Protein AF-A0A7S2U126-F1 (afdb_monomer)

Nearest PDB structures (foldseek):
  7dvq-assembly1_9  TM=8.140E-01  e=1.340E-10  Homo sapiens
  8i0r-assembly1_9  TM=8.523E-01  e=3.083E-07  Homo sapiens
  5h7r-assembly1_D  TM=6.999E-01  e=1.866E-03  Homo sapiens
  2kr4-assembly1_A  TM=7.194E-01  e=5.239E-03  Mus musculus
  2kre-assembly1_A  TM=6.922E-01  e=1.293E-02  Homo sapiens

Secondary structure (DSSP, 8-state):
----------------TTB-TTT-SBPSSEEE-TTS-EEEHHHHHHHHHHHSB-TTT--B--GGG-EE-B--B-TTS-BB-GGGGSTTS---S-----------------------SSHHHHHHHHHHHHHHHHHHHHHHHHHHHHHHHHHHSS--B--TTS-EEEETTT-BEEEGGGGGG----SS-GGG-B-TTT--B--GGGEEEE-

Foldseek 3Di:
DDDDDDDDPDPDDQQQLQAAPVVSHREPFWKAALQQHIHHPVVVVVVCVPQCADPPPRHRDDPVRIFTADFDADPVRFGFAPCLQPPPDDDDPPPPDDDDDDDDDDDDDDDDDDDDDPVVVVVVVVVVVVVVVVVVVVVVVVVVVVVVCVVSNPRPGQPSRAKWKAFRVVNYIHHPVVVVVQDQDPPDQQPDADPPVRHRGHPSRIGIHD

Sequence (210 aa):
DNQPGEQPKTKGELYPWHCCRLTKEPTEDPVVTPNGDVFDFETIAREIMKHGKCPITRDPLAFKDLTRIIIVKGKDGMPICPVLLSHHTNTRARPYMHTQTCNTRSTLTRAPCAQTKRKYIDFLLYIILMLLLNLSDSLKAFQNLTNLLTIKITRRTLDPNSNVICIRTSGRVYSTQMLENFDFGEEDDDDNRDPISNEPVHQADVITIQ

Radius of gyration: 29.45 Å; Cα contacts (8 Å, |Δi|>4): 237; chains: 1; bounding box: 85×30×79 Å

InterPro domains:
  IPR003613 U-box domain [PF04564] (18-68)
  IPR003613 U-box domain [PS51698] (13-86)
  IPR003613 U-box domain [SM00504] (19-79)
  IPR013083 Zinc finger, RING/FYVE/PHD-type [G3DSA:3.30.40.10] (19-72)

Structure (mmCIF, N/CA/C/O backbone):
data_AF-A0A7S2U126-F1
#
_entry.id   AF-A0A7S2U126-F1
#
loop_
_atom_site.group_PDB
_atom_site.id
_atom_site.type_symbol
_atom_site.label_atom_id
_atom_site.label_alt_id
_atom_site.label_comp_id
_atom_site.label_asym_id
_atom_site.label_entity_id
_atom_site.label_seq_id
_atom_site.pdbx_PDB_ins_code
_atom_site.Cartn_x
_atom_site.Cartn_y
_atom_site.Cartn_z
_atom_site.occupancy
_atom_site.B_iso_or_equiv
_atom_site.auth_seq_id
_atom_site.auth_comp_id
_atom_site.auth_asym_id
_atom_site.auth_atom_id
_atom_site.pdbx_PDB_model_num
ATOM 1 N N . ASP A 1 1 ? -25.604 21.845 -5.267 1.00 33.88 1 ASP A N 1
ATOM 2 C CA . ASP A 1 1 ? -24.888 20.588 -5.546 1.00 33.88 1 ASP A CA 1
ATOM 3 C C . ASP A 1 1 ? -23.781 20.384 -4.535 1.00 33.88 1 ASP A C 1
ATOM 5 O O . ASP A 1 1 ? -22.893 21.217 -4.406 1.00 33.88 1 ASP A O 1
ATOM 9 N N . ASN A 1 2 ? -23.946 19.350 -3.712 1.00 34.91 2 ASN A N 1
ATOM 10 C CA . ASN A 1 2 ? -23.094 19.040 -2.569 1.00 34.91 2 ASN A CA 1
ATOM 11 C C . ASN A 1 2 ? -21.756 18.465 -3.049 1.00 34.91 2 ASN A C 1
ATOM 13 O O . ASN A 1 2 ? -21.708 17.324 -3.500 1.00 34.91 2 ASN A O 1
ATOM 17 N N . GLN A 1 3 ? -20.673 19.227 -2.910 1.00 38.62 3 GLN A N 1
ATOM 18 C CA . GLN A 1 3 ? -19.324 18.662 -2.884 1.00 38.62 3 GLN A CA 1
ATOM 19 C C . GLN A 1 3 ? -19.108 18.011 -1.505 1.00 38.62 3 GLN A C 1
ATOM 21 O O . GLN A 1 3 ? -19.351 18.679 -0.493 1.00 38.62 3 GLN A O 1
ATOM 26 N N . PRO A 1 4 ? -18.697 16.733 -1.406 1.00 42.47 4 PRO A N 1
ATOM 27 C CA . PRO A 1 4 ? -18.317 16.160 -0.123 1.00 42.47 4 PRO A CA 1
ATOM 28 C C . PRO A 1 4 ? -17.044 16.860 0.365 1.00 42.47 4 PRO A C 1
ATOM 30 O O . PRO A 1 4 ? -16.047 16.931 -0.348 1.00 42.47 4 PRO A O 1
ATOM 33 N N . GLY A 1 5 ? -17.125 17.436 1.565 1.00 32.91 5 GLY A N 1
ATOM 34 C CA . GLY A 1 5 ? -16.064 18.239 2.159 1.00 32.91 5 GLY A CA 1
ATOM 35 C C . GLY A 1 5 ? -14.776 17.442 2.338 1.00 32.91 5 GLY A C 1
ATOM 36 O O . GLY A 1 5 ? -14.699 16.548 3.178 1.00 32.91 5 GLY A O 1
ATOM 37 N N . GLU A 1 6 ? -13.760 17.814 1.571 1.00 37.94 6 GLU A N 1
ATOM 38 C CA . GLU A 1 6 ? -12.379 17.405 1.778 1.00 37.94 6 GLU A CA 1
ATOM 39 C C . GLU A 1 6 ? -11.903 18.006 3.110 1.00 37.94 6 GLU A C 1
ATOM 41 O O . GLU A 1 6 ? -11.691 19.214 3.241 1.00 37.94 6 GLU A O 1
ATOM 46 N N . GLN A 1 7 ? -11.838 17.177 4.155 1.00 46.31 7 GLN A N 1
ATOM 47 C CA . GLN A 1 7 ? -11.344 17.624 5.453 1.00 46.31 7 GLN A CA 1
ATOM 48 C C . GLN A 1 7 ? -9.832 17.890 5.380 1.00 46.31 7 GLN A C 1
ATOM 50 O O . GLN A 1 7 ? -9.098 17.125 4.749 1.00 46.31 7 GLN A O 1
ATOM 55 N N . PRO A 1 8 ? -9.330 18.949 6.042 1.00 35.59 8 PRO A N 1
ATOM 56 C CA . PRO A 1 8 ? -7.922 19.308 5.984 1.00 35.59 8 PRO A CA 1
ATOM 57 C C . PRO A 1 8 ? -7.082 18.218 6.659 1.00 35.59 8 PRO A C 1
ATOM 59 O O . PRO A 1 8 ? -7.155 18.046 7.878 1.00 35.59 8 PRO A O 1
ATOM 62 N N . LYS A 1 9 ? -6.263 17.498 5.874 1.00 46.38 9 LYS A N 1
ATOM 63 C CA . LYS A 1 9 ? -5.231 16.580 6.383 1.00 46.38 9 LYS A CA 1
ATOM 64 C C . LYS A 1 9 ? -4.322 17.378 7.330 1.00 46.38 9 LYS A C 1
ATOM 66 O O . LYS A 1 9 ? -3.462 18.143 6.889 1.00 46.38 9 LYS A O 1
ATOM 71 N N . THR A 1 10 ? -4.528 17.250 8.642 1.00 43.12 10 THR A N 1
ATOM 72 C CA . THR A 1 10 ? -3.582 17.755 9.641 1.00 43.12 10 THR A CA 1
ATOM 73 C C . THR A 1 10 ? -2.221 17.153 9.305 1.00 43.12 10 THR A C 1
ATOM 75 O O . THR A 1 10 ? -2.140 15.967 8.987 1.00 43.12 10 THR A O 1
ATOM 78 N N . LYS A 1 11 ? -1.159 17.973 9.280 1.00 43.97 11 LYS A N 1
ATOM 79 C CA . LYS A 1 11 ? 0.218 17.535 8.986 1.00 43.97 11 LYS A CA 1
ATOM 80 C C . LYS A 1 11 ? 0.686 16.552 10.067 1.00 43.97 11 LYS A C 1
ATOM 82 O O . LYS A 1 11 ? 1.395 16.926 10.995 1.00 43.97 11 LYS A O 1
ATOM 87 N N . GLY A 1 12 ? 0.223 15.311 9.978 1.00 53.94 12 GLY A N 1
ATOM 88 C CA . GLY A 1 12 ? 0.695 14.196 10.772 1.00 53.94 12 GLY A CA 1
ATOM 89 C C . GLY A 1 12 ? 2.095 13.828 10.313 1.00 53.94 12 GLY A C 1
ATOM 90 O O . GLY A 1 12 ? 2.419 13.967 9.133 1.00 53.94 12 GLY A O 1
ATOM 91 N N . GLU A 1 13 ? 2.919 13.368 11.249 1.00 57.09 13 GLU A N 1
ATOM 92 C CA . GLU A 1 13 ? 4.209 12.755 10.942 1.00 57.09 13 GLU A CA 1
ATOM 93 C C . GLU A 1 13 ? 4.041 11.776 9.770 1.00 57.09 13 GLU A C 1
ATOM 95 O O . GLU A 1 13 ? 3.195 10.867 9.798 1.00 57.09 13 GLU A O 1
ATOM 100 N N . LEU A 1 14 ? 4.798 12.033 8.700 1.00 68.81 14 LEU A N 1
ATOM 101 C CA . LEU A 1 14 ? 4.769 11.208 7.505 1.00 68.81 14 LEU A CA 1
ATOM 102 C C . LEU A 1 14 ? 5.401 9.870 7.884 1.00 68.81 14 LEU A C 1
ATOM 104 O O . LEU A 1 14 ? 6.588 9.807 8.204 1.00 68.81 14 LEU A O 1
ATOM 108 N N . TYR A 1 15 ? 4.578 8.826 7.928 1.00 82.00 15 TYR A N 1
ATOM 109 C CA . TYR A 1 15 ? 5.041 7.480 8.222 1.00 82.00 15 TYR A CA 1
ATOM 110 C C . TYR A 1 15 ? 5.222 6.715 6.913 1.00 82.00 15 TYR A C 1
ATOM 112 O O . TYR A 1 15 ? 4.452 6.964 5.975 1.00 82.00 15 TYR A O 1
ATOM 120 N N . PRO A 1 16 ? 6.186 5.779 6.854 1.00 90.25 16 PRO A N 1
ATOM 121 C CA . PRO A 1 16 ? 6.278 4.819 5.774 1.00 90.25 16 PRO A CA 1
ATOM 122 C C . PRO A 1 16 ? 4.915 4.238 5.380 1.00 90.25 16 PRO A C 1
ATOM 124 O O . PRO A 1 16 ? 4.199 3.718 6.236 1.00 90.25 16 PRO A O 1
ATOM 127 N N . TRP A 1 17 ? 4.566 4.292 4.093 1.00 91.06 17 TRP A N 1
ATOM 128 C CA . TRP A 1 17 ? 3.275 3.792 3.594 1.00 91.06 17 TRP A CA 1
ATOM 129 C C . TRP A 1 17 ? 3.096 2.276 3.794 1.00 91.06 17 TRP A C 1
ATOM 131 O O . TRP A 1 17 ? 1.978 1.780 3.805 1.00 91.06 17 TRP A O 1
ATOM 141 N N . HIS A 1 18 ? 4.192 1.532 3.972 1.00 91.31 18 HIS A N 1
ATOM 142 C CA . HIS A 1 18 ? 4.212 0.077 4.173 1.00 91.31 18 HIS A CA 1
ATOM 143 C C . HIS A 1 18 ? 4.158 -0.343 5.652 1.00 91.31 18 HIS A C 1
ATOM 145 O O . HIS A 1 18 ? 4.507 -1.474 5.998 1.00 91.31 18 HIS A O 1
ATOM 151 N N . CYS A 1 19 ? 3.774 0.571 6.536 1.00 91.44 19 CYS A N 1
ATOM 152 C CA . CYS A 1 19 ? 3.673 0.312 7.960 1.00 91.44 19 CYS A CA 1
ATOM 153 C C . CYS A 1 19 ? 2.277 0.647 8.485 1.00 91.44 19 CYS A C 1
ATOM 155 O O . CYS A 1 19 ? 1.582 1.520 7.968 1.00 91.44 19 CYS A O 1
ATOM 157 N N . CYS A 1 20 ? 1.884 -0.030 9.560 1.00 91.88 20 CYS A N 1
ATOM 158 C CA . CYS A 1 20 ? 0.573 0.138 10.165 1.00 91.88 20 CYS A CA 1
ATOM 159 C C . CYS A 1 20 ? 0.472 1.506 10.842 1.00 91.88 20 CYS A C 1
ATOM 161 O O . CYS A 1 20 ? 1.310 1.861 11.673 1.00 91.88 20 CYS A O 1
ATOM 163 N N . ARG A 1 21 ? -0.592 2.267 10.566 1.00 91.00 21 ARG A N 1
ATOM 164 C CA . ARG A 1 21 ? -0.753 3.599 11.167 1.00 91.00 21 ARG A CA 1
ATOM 165 C C . ARG A 1 21 ? -1.022 3.585 12.677 1.00 91.00 21 ARG A C 1
ATOM 167 O O . ARG A 1 21 ? -0.829 4.603 13.337 1.00 91.00 21 ARG A O 1
ATOM 174 N N . LEU A 1 22 ? -1.470 2.453 13.221 1.00 90.25 22 LEU A N 1
ATOM 175 C CA . LEU A 1 22 ? -1.708 2.289 14.656 1.00 90.25 22 LEU A CA 1
ATOM 176 C C . LEU A 1 22 ? -0.453 1.854 15.410 1.00 90.25 22 LEU A C 1
ATOM 178 O O . LEU A 1 22 ? -0.028 2.543 16.333 1.00 90.25 22 LEU A O 1
ATOM 182 N N . THR A 1 23 ? 0.131 0.717 15.027 1.00 90.44 23 THR A N 1
ATOM 183 C CA . THR A 1 23 ? 1.294 0.153 15.729 1.00 90.44 23 THR A CA 1
ATOM 184 C C . THR A 1 23 ? 2.590 0.857 15.353 1.00 90.44 23 THR A C 1
ATOM 186 O O . THR A 1 23 ? 3.543 0.820 16.123 1.00 90.44 23 THR A O 1
ATOM 189 N N . LYS A 1 24 ? 2.622 1.534 14.196 1.00 90.69 24 LYS A N 1
ATOM 190 C CA . LYS A 1 24 ? 3.828 2.099 13.573 1.00 90.69 24 LYS A CA 1
ATOM 191 C C . LYS A 1 24 ? 4.859 1.027 13.213 1.00 90.69 24 LYS A C 1
ATOM 193 O O . LYS A 1 24 ? 6.000 1.340 12.905 1.00 90.69 24 LYS A O 1
ATOM 198 N N . GLU A 1 25 ? 4.483 -0.240 13.195 1.00 90.50 25 GLU A N 1
ATOM 199 C CA . GLU A 1 25 ? 5.382 -1.323 12.811 1.00 90.50 25 GLU A CA 1
ATOM 200 C C . GLU A 1 25 ? 5.174 -1.698 11.336 1.00 90.50 25 GLU A C 1
ATOM 202 O O . GLU A 1 25 ? 4.095 -1.442 10.780 1.00 90.50 25 GLU A O 1
ATOM 207 N N . PRO A 1 26 ? 6.194 -2.273 10.673 1.00 91.25 26 PRO A N 1
ATOM 208 C CA . PRO A 1 26 ? 6.026 -2.873 9.356 1.00 91.25 26 PRO A CA 1
ATOM 209 C C . PRO A 1 26 ? 4.891 -3.896 9.383 1.00 91.25 26 PRO A C 1
ATOM 211 O O . PRO A 1 26 ? 4.840 -4.748 10.263 1.00 91.25 26 PRO A O 1
ATOM 214 N N . THR A 1 27 ? 3.977 -3.806 8.425 1.00 91.81 27 THR A N 1
ATOM 215 C CA . THR A 1 27 ? 2.815 -4.702 8.354 1.00 91.81 27 THR A CA 1
ATOM 216 C C . THR A 1 27 ? 3.212 -6.110 7.919 1.00 91.81 27 THR A C 1
ATOM 218 O O . THR A 1 27 ? 3.998 -6.258 6.973 1.00 91.81 27 THR A O 1
ATOM 221 N N . GLU A 1 28 ? 2.600 -7.124 8.530 1.00 91.50 28 GLU A N 1
ATOM 222 C CA . GLU A 1 28 ? 2.703 -8.520 8.091 1.00 91.50 28 GLU A CA 1
ATOM 223 C C . GLU A 1 28 ? 1.600 -8.865 7.083 1.00 91.50 28 GLU A C 1
ATOM 225 O O . GLU A 1 28 ? 1.903 -9.370 6.000 1.00 91.50 28 GLU A O 1
ATOM 230 N N . ASP A 1 29 ? 0.349 -8.508 7.392 1.00 93.69 29 ASP A N 1
ATOM 231 C CA . ASP A 1 29 ? -0.826 -8.698 6.532 1.00 93.69 29 ASP A CA 1
ATOM 232 C C . ASP A 1 29 ? -1.467 -7.330 6.233 1.00 93.69 29 ASP A C 1
ATOM 234 O O . ASP A 1 29 ? -2.446 -6.926 6.877 1.00 93.69 29 ASP A O 1
ATOM 238 N N . PRO A 1 30 ? -0.867 -6.551 5.309 1.00 95.06 30 PRO A N 1
ATOM 239 C CA . PRO A 1 30 ? -1.284 -5.183 5.071 1.00 95.06 30 PRO A CA 1
ATOM 240 C C . PRO A 1 30 ? -2.664 -5.116 4.423 1.00 95.06 30 PRO A C 1
ATOM 242 O O . PRO A 1 30 ? -2.947 -5.721 3.383 1.00 95.06 30 PRO A O 1
ATOM 245 N N . VAL A 1 31 ? -3.502 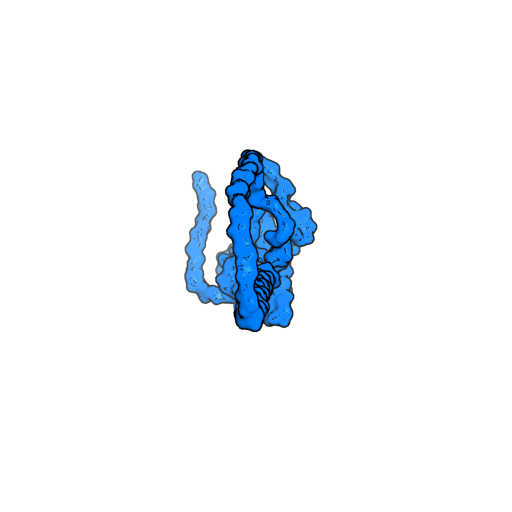-4.275 5.010 1.00 95.94 31 VAL A N 1
ATOM 246 C CA . VAL A 1 31 ? -4.817 -3.913 4.500 1.00 95.94 31 VAL A CA 1
ATOM 247 C C . VAL A 1 31 ? -4.940 -2.403 4.419 1.00 95.94 31 VAL A C 1
ATOM 249 O O . VAL A 1 31 ? -4.440 -1.672 5.272 1.00 95.94 31 VAL A O 1
ATOM 252 N N . VAL A 1 32 ? -5.626 -1.932 3.388 1.00 94.94 32 VAL A N 1
ATOM 253 C CA . VAL A 1 32 ? -5.872 -0.513 3.151 1.00 94.94 32 VAL A CA 1
ATOM 254 C C . VAL A 1 32 ? -7.364 -0.215 3.247 1.00 94.94 32 VAL A C 1
ATOM 256 O O . VAL A 1 32 ? -8.210 -1.016 2.832 1.00 94.94 32 VAL A O 1
ATOM 259 N N . THR A 1 33 ? -7.689 0.934 3.832 1.00 94.88 33 THR A N 1
ATOM 260 C CA . THR A 1 33 ? -9.054 1.469 3.862 1.00 94.88 33 THR A CA 1
ATOM 261 C C . THR A 1 33 ? -9.370 2.229 2.569 1.00 94.88 33 THR A C 1
ATOM 263 O O . THR A 1 33 ? -8.455 2.641 1.856 1.00 94.88 33 THR A O 1
ATOM 266 N N . PRO A 1 34 ? -10.651 2.515 2.272 1.00 92.69 34 PRO A N 1
ATOM 267 C CA . PRO A 1 34 ? -11.014 3.354 1.126 1.00 92.69 34 PRO A CA 1
ATOM 268 C C . PRO A 1 34 ? -10.403 4.764 1.169 1.00 92.69 34 PRO A C 1
ATOM 270 O O . PRO A 1 34 ? -10.257 5.397 0.131 1.00 92.69 34 PRO A O 1
ATOM 273 N N . ASN A 1 35 ? -10.023 5.235 2.362 1.00 90.44 35 ASN A N 1
ATOM 274 C CA . ASN A 1 35 ? -9.397 6.539 2.575 1.00 90.44 35 ASN A CA 1
ATOM 275 C C . ASN A 1 35 ? -7.878 6.536 2.306 1.00 90.44 35 ASN A C 1
ATOM 277 O O . ASN A 1 35 ? -7.250 7.588 2.401 1.00 90.44 35 ASN A O 1
ATOM 281 N N . GLY A 1 36 ? -7.280 5.377 1.998 1.00 91.00 36 GLY A N 1
ATOM 282 C CA . GLY A 1 36 ? -5.842 5.250 1.745 1.00 91.00 36 GLY A CA 1
ATOM 283 C C . GLY A 1 36 ? -4.984 5.039 2.997 1.00 91.00 36 GLY A C 1
ATOM 284 O O . GLY A 1 36 ? -3.759 5.129 2.916 1.00 91.00 36 GLY A O 1
ATOM 285 N N . ASP A 1 37 ? -5.594 4.744 4.151 1.00 92.06 37 ASP A N 1
ATOM 286 C CA . ASP A 1 37 ? -4.860 4.419 5.379 1.00 92.06 37 ASP A CA 1
ATOM 287 C C . ASP A 1 37 ? -4.468 2.937 5.405 1.00 92.06 37 ASP A C 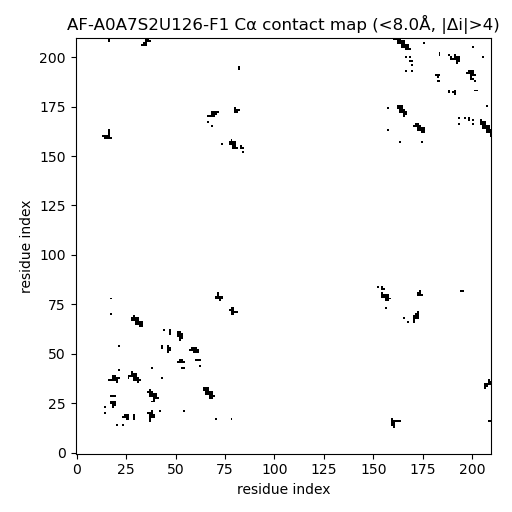1
ATOM 289 O O . ASP A 1 37 ? -5.323 2.060 5.253 1.00 92.06 37 ASP A O 1
ATOM 293 N N . VAL A 1 38 ? -3.187 2.659 5.661 1.00 93.88 38 VAL A N 1
ATOM 294 C CA . VAL A 1 38 ? -2.647 1.296 5.761 1.00 93.88 38 VAL A CA 1
ATOM 295 C C . VAL A 1 38 ? -2.617 0.828 7.216 1.00 93.88 38 VAL A C 1
ATOM 297 O O . VAL A 1 38 ? -2.102 1.503 8.115 1.00 93.88 38 VAL A O 1
ATOM 300 N N . PHE A 1 39 ? -3.149 -0.367 7.443 1.00 95.12 39 PHE A N 1
ATOM 301 C CA . PHE A 1 39 ? -3.154 -1.056 8.724 1.00 95.12 39 PHE A CA 1
ATOM 302 C C . PHE A 1 39 ? -2.704 -2.500 8.562 1.00 95.12 39 PHE A C 1
ATOM 304 O O . PHE A 1 39 ? -2.713 -3.063 7.472 1.00 95.12 39 PHE A O 1
ATOM 311 N N . ASP A 1 40 ? -2.353 -3.106 9.684 1.00 95.69 40 ASP A N 1
ATOM 312 C CA . ASP A 1 40 ? -2.240 -4.551 9.777 1.00 95.69 40 ASP A CA 1
ATOM 313 C C . ASP A 1 40 ? -3.617 -5.172 10.060 1.00 95.69 40 ASP A C 1
ATOM 315 O O . ASP A 1 40 ? -4.393 -4.624 10.861 1.00 95.69 40 ASP A O 1
ATOM 319 N N . PHE A 1 41 ? -3.933 -6.292 9.401 1.00 95.31 41 PHE A N 1
ATOM 320 C CA . PHE A 1 41 ? -5.261 -6.909 9.445 1.00 95.31 41 PHE A CA 1
ATOM 321 C C . PHE A 1 41 ? -5.719 -7.215 10.874 1.00 95.31 41 PHE A C 1
ATOM 323 O O . PHE A 1 41 ? -6.844 -6.868 11.241 1.00 95.31 41 PHE A O 1
ATOM 330 N N . GLU A 1 42 ? -4.855 -7.799 11.707 1.00 94.12 42 GLU A N 1
ATOM 331 C CA . GLU A 1 42 ? -5.204 -8.160 13.087 1.00 94.12 42 GLU A CA 1
ATOM 332 C C . GLU A 1 42 ? -5.576 -6.936 13.927 1.00 94.12 42 GLU A C 1
ATOM 334 O O . GLU A 1 42 ? -6.514 -6.957 14.736 1.00 94.12 42 GLU A O 1
ATOM 339 N N . THR A 1 43 ? -4.845 -5.844 13.710 1.00 93.94 43 THR A N 1
ATOM 340 C CA . THR A 1 43 ? -5.026 -4.599 14.450 1.00 93.94 43 THR A CA 1
ATOM 341 C C . THR A 1 43 ? -6.331 -3.917 14.045 1.00 93.94 43 THR A C 1
ATOM 343 O O . THR A 1 43 ? -7.136 -3.569 14.912 1.00 93.94 43 THR A O 1
ATOM 346 N N . ILE A 1 44 ? -6.586 -3.757 12.741 1.00 95.31 44 ILE A N 1
ATOM 347 C CA . ILE A 1 44 ? -7.808 -3.091 12.270 1.00 95.31 44 ILE A CA 1
ATOM 348 C C . ILE A 1 44 ? -9.057 -3.940 12.516 1.00 95.31 44 ILE A C 1
ATOM 350 O O . ILE A 1 44 ? -10.100 -3.397 12.878 1.00 95.31 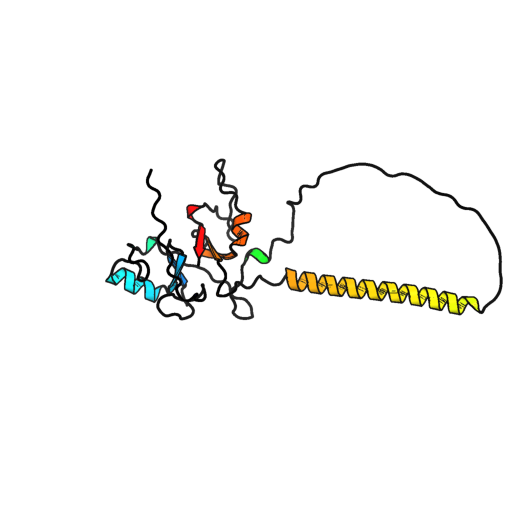44 ILE A O 1
ATOM 354 N N . ALA A 1 45 ? -8.959 -5.269 12.406 1.00 94.94 45 ALA A N 1
ATOM 355 C CA . ALA A 1 45 ? -10.072 -6.171 12.678 1.00 94.94 45 ALA A CA 1
ATOM 356 C C . ALA A 1 45 ? -10.585 -6.009 14.113 1.00 94.94 45 ALA A C 1
ATOM 358 O O . ALA A 1 45 ? -11.794 -5.939 14.340 1.00 94.94 45 ALA A O 1
ATOM 359 N N . ARG A 1 46 ? -9.671 -5.870 15.082 1.00 94.50 46 ARG A N 1
ATOM 360 C CA . ARG A 1 46 ? -10.013 -5.630 16.488 1.00 94.50 46 ARG A CA 1
ATOM 361 C C . ARG A 1 46 ? -10.762 -4.311 16.685 1.00 94.50 46 ARG A C 1
ATOM 363 O O . ARG A 1 46 ? -11.708 -4.268 17.470 1.00 94.50 46 ARG A O 1
ATOM 370 N N . GLU A 1 47 ? -10.361 -3.253 15.987 1.00 93.81 47 GLU A N 1
ATOM 371 C CA . GLU A 1 47 ? -11.015 -1.943 16.083 1.00 93.81 47 GLU A CA 1
ATOM 372 C C . GLU A 1 47 ? -12.396 -1.930 15.421 1.00 93.81 47 GLU A C 1
ATOM 374 O O . GLU A 1 47 ? -13.354 -1.420 16.009 1.00 93.81 47 GLU A O 1
ATOM 379 N N . ILE A 1 48 ? -12.542 -2.578 14.261 1.00 95.25 48 ILE A N 1
ATOM 380 C CA . ILE A 1 48 ? -13.841 -2.736 13.594 1.00 95.25 48 ILE A CA 1
ATOM 381 C C . ILE A 1 48 ? -14.799 -3.547 14.475 1.00 95.25 48 ILE A C 1
ATOM 383 O O . ILE A 1 48 ? -15.951 -3.152 14.635 1.00 95.25 48 ILE A O 1
ATOM 387 N N . MET A 1 49 ? -14.339 -4.628 15.114 1.00 94.75 49 MET A N 1
ATOM 388 C CA . MET A 1 49 ? -15.182 -5.429 16.016 1.00 94.75 49 MET A CA 1
ATOM 389 C C . MET A 1 49 ? -15.631 -4.664 17.266 1.00 94.75 49 MET A C 1
ATOM 391 O O . MET A 1 49 ? -16.740 -4.885 17.746 1.00 94.75 49 MET A O 1
ATOM 395 N N . LYS A 1 50 ? -14.787 -3.779 17.811 1.00 95.25 50 LYS A N 1
ATOM 396 C CA . LYS A 1 50 ? -15.102 -3.015 19.029 1.00 95.25 50 LYS A CA 1
ATOM 397 C C . LYS A 1 50 ? -15.983 -1.799 18.766 1.00 95.25 50 LYS A C 1
ATOM 399 O O . LYS A 1 50 ? -16.890 -1.523 19.545 1.00 95.25 50 LYS A O 1
ATOM 404 N N . HIS A 1 51 ? -15.680 -1.045 17.713 1.00 93.50 51 HIS A N 1
ATOM 405 C CA . HIS A 1 51 ? -16.238 0.291 17.502 1.00 93.50 51 HIS A CA 1
ATOM 406 C C . HIS A 1 51 ? -16.984 0.444 16.171 1.00 93.50 51 HIS A C 1
ATOM 408 O O . HIS A 1 51 ? -17.734 1.409 16.021 1.00 93.50 51 HIS A O 1
ATOM 414 N N . GLY A 1 52 ? -16.780 -0.460 15.205 1.00 92.75 52 GLY A N 1
ATOM 415 C CA . GLY A 1 52 ? -17.355 -0.368 13.856 1.00 92.75 52 GLY A CA 1
ATOM 416 C C . GLY A 1 52 ? -16.883 0.854 13.060 1.00 92.75 52 GLY A C 1
ATOM 417 O O . GLY A 1 52 ? -17.597 1.329 12.178 1.00 92.75 52 GLY A O 1
ATOM 418 N N . LYS A 1 53 ? -15.727 1.423 13.423 1.00 93.25 53 LYS A N 1
ATOM 419 C CA . LYS A 1 53 ? -15.219 2.697 12.898 1.00 93.25 53 LYS A CA 1
ATOM 420 C C . LYS A 1 53 ? -13.716 2.648 12.647 1.00 93.25 53 LYS A C 1
ATOM 422 O O . LYS A 1 53 ? -12.998 1.918 13.329 1.00 93.25 53 LYS A O 1
ATOM 427 N N . CYS A 1 54 ? -13.241 3.475 11.719 1.00 89.50 54 CYS A N 1
ATOM 428 C CA . CYS A 1 54 ? -11.821 3.700 11.486 1.00 89.50 54 CYS A CA 1
ATOM 429 C C . CYS A 1 54 ? -11.175 4.359 12.723 1.00 89.50 54 CYS A C 1
ATOM 431 O O . CYS A 1 54 ? -11.700 5.356 13.232 1.00 89.50 54 CYS A O 1
ATOM 433 N N . PRO A 1 55 ? -10.026 3.859 13.209 1.00 90.50 55 PRO A N 1
ATOM 434 C CA . PRO A 1 55 ? -9.372 4.395 14.402 1.00 90.50 55 PRO A CA 1
ATOM 435 C C . PRO A 1 55 ? -8.795 5.809 14.209 1.00 90.50 55 PRO A C 1
ATOM 437 O O . PRO A 1 55 ? -8.654 6.541 15.189 1.00 90.50 55 PRO A O 1
ATOM 440 N N . ILE A 1 56 ? -8.482 6.202 12.967 1.00 89.38 56 ILE A N 1
ATOM 441 C CA . ILE A 1 56 ? -7.932 7.525 12.633 1.00 89.38 56 ILE A CA 1
ATOM 442 C C . ILE A 1 56 ? -9.063 8.500 12.313 1.00 89.38 56 ILE A C 1
ATOM 444 O O . ILE A 1 56 ? -9.231 9.499 13.007 1.00 89.38 56 ILE A O 1
ATOM 448 N N . THR A 1 57 ? -9.847 8.200 11.272 1.00 88.00 57 THR A N 1
ATOM 449 C CA . THR A 1 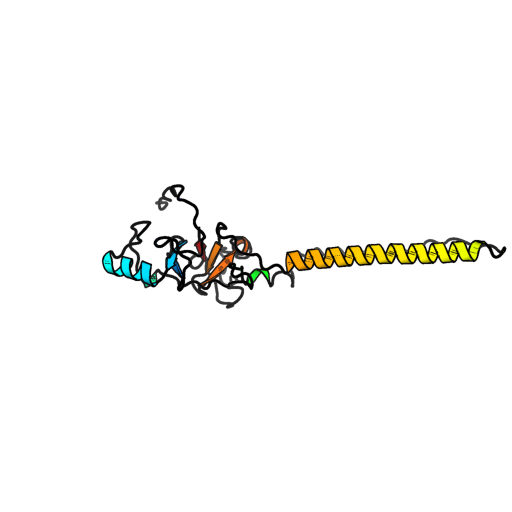57 ? -10.836 9.142 10.729 1.00 88.00 57 THR A CA 1
ATOM 450 C C . THR A 1 57 ? -12.152 9.145 11.500 1.00 88.00 57 THR A C 1
ATOM 452 O O . THR A 1 57 ? -12.907 10.103 11.403 1.00 88.00 57 THR A O 1
ATOM 455 N N . ARG A 1 58 ? -12.417 8.111 12.317 1.00 90.50 58 ARG A N 1
ATOM 456 C CA . ARG A 1 58 ? -13.686 7.884 13.042 1.00 90.50 58 ARG A CA 1
ATOM 457 C C . ARG A 1 58 ? -14.896 7.604 12.141 1.00 90.50 58 ARG A C 1
ATOM 459 O O . ARG A 1 58 ? -16.007 7.480 12.664 1.00 90.50 58 ARG A O 1
ATOM 466 N N . ASP A 1 59 ? -14.680 7.427 10.842 1.00 91.75 59 ASP A N 1
ATOM 467 C CA . ASP A 1 59 ? -15.722 7.067 9.878 1.00 91.75 59 ASP A CA 1
ATOM 468 C C . ASP A 1 59 ? -16.191 5.620 10.064 1.00 91.75 59 ASP A C 1
ATOM 470 O O . ASP A 1 59 ? -15.405 4.781 10.519 1.00 91.75 59 ASP A O 1
ATOM 474 N N . PRO A 1 60 ? -17.451 5.292 9.727 1.00 93.81 60 PRO A N 1
ATOM 475 C CA . PRO A 1 60 ? -17.919 3.911 9.724 1.00 93.81 60 PRO A CA 1
ATOM 476 C C . PRO A 1 60 ? -17.085 3.069 8.751 1.00 93.81 60 PRO A C 1
ATOM 478 O O . PRO A 1 60 ? -16.885 3.456 7.603 1.00 93.81 60 PRO A O 1
ATOM 481 N N . LEU A 1 61 ? -16.604 1.915 9.215 1.00 95.25 61 LEU A N 1
ATOM 482 C CA . LEU A 1 61 ? -15.736 1.033 8.435 1.00 95.25 61 LEU A CA 1
ATOM 483 C C . LEU A 1 61 ? -16.163 -0.421 8.635 1.00 95.25 61 LEU A C 1
ATOM 485 O O . LEU A 1 61 ? -16.203 -0.899 9.771 1.00 95.25 61 LEU A O 1
ATOM 489 N N . ALA A 1 62 ? -16.465 -1.129 7.544 1.00 94.75 62 ALA A N 1
ATOM 490 C CA . ALA A 1 62 ? -16.786 -2.551 7.571 1.00 94.75 62 ALA A CA 1
ATOM 491 C C . ALA A 1 62 ? -15.652 -3.401 6.979 1.00 94.75 62 ALA A C 1
ATOM 493 O O . ALA A 1 62 ? -14.829 -2.934 6.197 1.00 94.75 62 ALA A O 1
ATOM 494 N N . PHE A 1 63 ? -15.648 -4.697 7.301 1.00 93.88 63 PHE A N 1
ATOM 495 C CA . PHE A 1 63 ? -14.652 -5.645 6.783 1.00 93.88 63 PHE A CA 1
ATOM 496 C C . PHE A 1 63 ? -14.614 -5.731 5.254 1.00 93.88 63 PHE A C 1
ATOM 498 O O . PHE A 1 63 ? -13.548 -5.927 4.687 1.00 93.88 63 PHE A O 1
ATOM 505 N N . LYS A 1 64 ? -15.765 -5.566 4.592 1.00 93.56 64 LYS A N 1
ATOM 506 C CA . LYS A 1 64 ? -15.879 -5.574 3.125 1.00 93.56 64 LYS A CA 1
ATOM 507 C C . LYS A 1 64 ? -15.185 -4.385 2.450 1.00 93.56 64 LYS A C 1
ATOM 509 O O . LYS A 1 64 ? -14.889 -4.453 1.265 1.00 93.56 64 LYS A O 1
ATOM 514 N N . ASP A 1 65 ? -14.976 -3.301 3.194 1.00 92.56 65 ASP A N 1
ATOM 515 C CA . ASP A 1 65 ? -14.375 -2.077 2.672 1.00 92.56 65 ASP A CA 1
ATOM 516 C C . ASP A 1 65 ? -12.841 -2.141 2.762 1.00 92.56 65 ASP A C 1
ATOM 518 O O . ASP A 1 65 ? -12.149 -1.313 2.172 1.00 92.56 65 ASP A O 1
ATOM 522 N N . LEU A 1 66 ? -12.305 -3.133 3.487 1.00 94.62 66 LEU A N 1
ATOM 523 C CA . LEU A 1 66 ? -10.876 -3.389 3.580 1.00 94.62 66 LEU A CA 1
ATOM 524 C C . LEU A 1 66 ? -10.379 -4.109 2.333 1.00 94.62 66 LEU A C 1
ATOM 526 O O . LEU A 1 66 ? -10.905 -5.146 1.932 1.00 94.62 66 LEU A O 1
ATOM 530 N N . THR A 1 67 ? -9.293 -3.589 1.779 1.00 95.50 67 THR A N 1
ATOM 531 C CA . THR A 1 67 ? -8.604 -4.193 0.641 1.00 95.50 67 THR A CA 1
ATOM 532 C C . THR A 1 67 ? -7.272 -4.749 1.118 1.00 95.50 67 THR A C 1
ATOM 534 O O . THR A 1 67 ? -6.460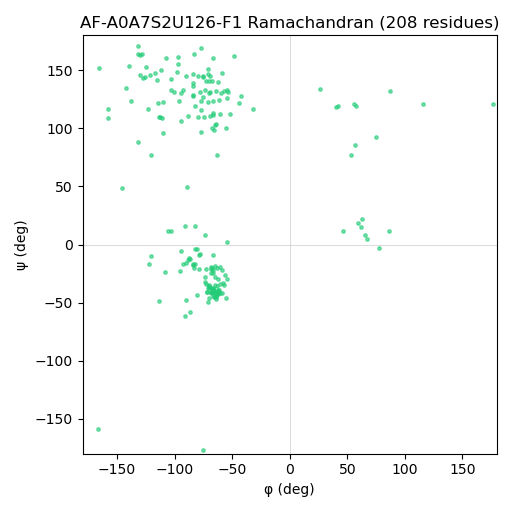 -4.011 1.671 1.00 95.50 67 THR A O 1
ATOM 537 N N . ARG A 1 68 ? -7.030 -6.048 0.929 1.00 95.25 68 ARG A N 1
ATOM 538 C CA . ARG A 1 68 ? -5.712 -6.649 1.192 1.00 95.25 68 ARG A CA 1
ATOM 539 C C . ARG A 1 68 ? -4.746 -6.229 0.099 1.00 95.25 68 ARG A C 1
ATOM 541 O O . ARG A 1 68 ? -5.091 -6.330 -1.077 1.00 95.25 68 ARG A O 1
ATOM 548 N N . ILE A 1 69 ? -3.553 -5.784 0.485 1.00 93.56 69 ILE A N 1
ATOM 549 C CA . ILE A 1 69 ? -2.539 -5.344 -0.472 1.00 93.56 69 ILE A CA 1
ATOM 550 C C . ILE A 1 69 ? -1.340 -6.289 -0.509 1.00 93.56 69 ILE A C 1
ATOM 552 O O . ILE A 1 69 ? -0.970 -6.918 0.477 1.00 93.56 69 ILE A O 1
ATOM 556 N N . ILE A 1 70 ? -0.704 -6.377 -1.672 1.00 90.81 70 ILE A N 1
ATOM 557 C CA . ILE A 1 70 ? 0.471 -7.205 -1.917 1.00 90.81 70 ILE A CA 1
ATOM 558 C C . ILE A 1 70 ? 1.662 -6.277 -2.126 1.00 90.81 70 ILE A C 1
ATOM 560 O O . ILE A 1 70 ? 1.794 -5.618 -3.161 1.00 90.81 70 ILE A O 1
ATOM 564 N N . ILE A 1 71 ? 2.556 -6.254 -1.139 1.00 89.94 71 ILE A N 1
ATOM 565 C CA . ILE A 1 71 ? 3.788 -5.470 -1.185 1.00 89.94 71 ILE A CA 1
ATOM 566 C C . ILE A 1 71 ? 4.918 -6.358 -1.700 1.00 89.94 71 ILE A C 1
ATOM 568 O O . ILE A 1 71 ? 5.434 -7.223 -0.991 1.00 89.94 71 ILE A O 1
ATOM 572 N N . VAL A 1 72 ? 5.326 -6.131 -2.947 1.00 87.25 72 VAL A N 1
ATOM 573 C CA . VAL A 1 72 ? 6.477 -6.824 -3.533 1.00 87.25 72 VAL A CA 1
ATOM 574 C C . VAL A 1 72 ? 7.759 -6.196 -2.994 1.00 87.25 72 VAL A C 1
ATOM 576 O O . VAL A 1 72 ? 7.975 -4.996 -3.150 1.00 87.25 72 VAL A O 1
ATOM 579 N N . LYS A 1 73 ? 8.621 -7.007 -2.374 1.00 85.69 73 LYS A N 1
ATOM 580 C CA . LYS A 1 73 ? 9.912 -6.570 -1.821 1.00 85.69 73 LYS A CA 1
ATOM 581 C C . LYS A 1 73 ? 11.074 -6.987 -2.728 1.00 85.69 73 LYS A C 1
ATOM 583 O O . LYS A 1 73 ? 11.061 -8.056 -3.344 1.00 85.69 73 LYS A O 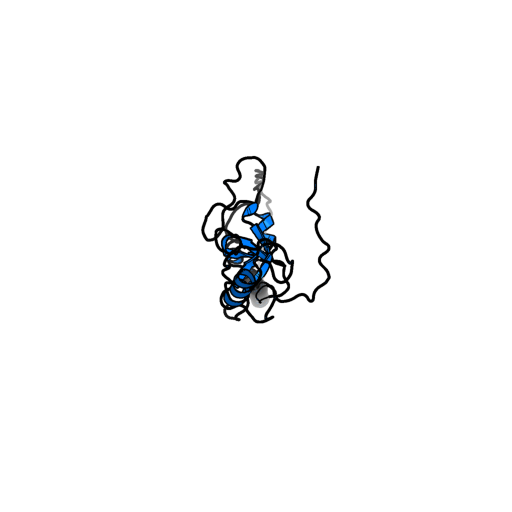1
ATOM 588 N N . GLY A 1 74 ? 12.073 -6.119 -2.845 1.00 82.19 74 GLY A N 1
ATOM 589 C CA . GLY A 1 74 ? 13.323 -6.366 -3.554 1.00 82.19 74 GLY A CA 1
ATOM 590 C C . GLY A 1 74 ? 14.282 -7.273 -2.777 1.00 82.19 74 GLY A C 1
ATOM 591 O O . GLY A 1 74 ? 13.973 -7.765 -1.694 1.00 82.19 74 GLY A O 1
ATOM 592 N N . LYS A 1 75 ? 15.478 -7.501 -3.336 1.00 80.56 75 LYS A N 1
ATOM 593 C CA . LYS A 1 75 ? 16.547 -8.264 -2.654 1.00 80.56 75 LYS A CA 1
ATOM 594 C C . LYS A 1 75 ? 17.094 -7.535 -1.421 1.00 80.56 75 LYS A C 1
ATOM 596 O O . LYS A 1 75 ? 17.647 -8.163 -0.531 1.00 80.56 75 LYS A O 1
ATOM 601 N N . ASP A 1 76 ? 16.947 -6.221 -1.410 1.00 78.38 76 ASP A N 1
ATOM 602 C CA . ASP A 1 76 ? 17.256 -5.284 -0.335 1.00 78.38 76 ASP A CA 1
ATOM 603 C C . ASP A 1 76 ? 16.158 -5.216 0.742 1.00 78.38 76 ASP A C 1
ATOM 605 O O . ASP A 1 76 ? 16.321 -4.517 1.735 1.00 78.38 76 ASP A O 1
ATOM 609 N N . GLY A 1 77 ? 15.036 -5.925 0.559 1.00 81.69 77 GLY A N 1
ATOM 610 C CA . GLY A 1 77 ? 13.888 -5.878 1.466 1.00 81.69 77 GLY A CA 1
ATOM 611 C C . GLY A 1 77 ? 13.011 -4.633 1.303 1.00 81.69 77 GLY A C 1
ATOM 612 O O . GLY A 1 77 ? 11.957 -4.554 1.935 1.00 81.69 77 GLY A O 1
ATOM 613 N N . MET A 1 78 ? 13.394 -3.699 0.428 1.00 83.25 78 MET A N 1
ATOM 614 C CA . MET A 1 78 ? 12.629 -2.486 0.157 1.00 83.25 78 MET A CA 1
ATOM 615 C C . MET A 1 78 ? 11.462 -2.778 -0.791 1.00 83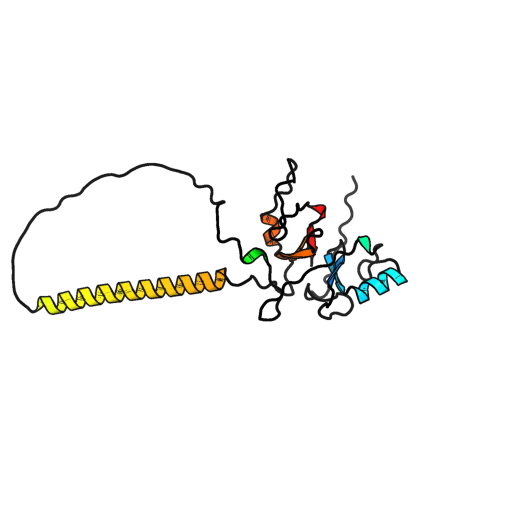.25 78 MET A C 1
ATOM 617 O O . MET A 1 78 ? 11.593 -3.619 -1.687 1.00 83.25 78 MET A O 1
ATOM 621 N N . PRO A 1 79 ? 10.310 -2.108 -0.628 1.00 88.12 79 PRO A N 1
ATOM 622 C CA . PRO A 1 79 ? 9.191 -2.295 -1.534 1.00 88.12 79 PRO A CA 1
ATOM 623 C C . PRO A 1 79 ? 9.525 -1.756 -2.929 1.00 88.12 79 PRO A C 1
ATOM 625 O O . PRO A 1 79 ? 10.161 -0.714 -3.084 1.00 88.12 79 PRO A O 1
ATOM 628 N N . ILE A 1 80 ? 9.094 -2.473 -3.961 1.00 87.44 80 ILE A N 1
ATOM 629 C CA . ILE A 1 80 ? 9.360 -2.141 -5.362 1.00 87.44 80 ILE A CA 1
ATOM 630 C C . ILE A 1 80 ? 8.056 -2.065 -6.147 1.00 87.44 80 ILE A C 1
ATOM 632 O O . ILE A 1 80 ? 7.146 -2.861 -5.929 1.00 87.44 80 ILE A O 1
ATOM 636 N N . CYS A 1 81 ? 7.988 -1.145 -7.110 1.00 83.31 81 CYS A N 1
ATOM 637 C CA . CYS A 1 81 ? 6.890 -1.125 -8.071 1.00 83.31 81 CYS A CA 1
ATOM 638 C C . CYS A 1 81 ? 7.033 -2.315 -9.042 1.00 83.31 81 CYS A C 1
ATOM 640 O O . CYS A 1 81 ? 8.052 -2.397 -9.739 1.00 83.31 81 CYS A O 1
ATOM 642 N N . PRO A 1 82 ? 6.035 -3.209 -9.152 1.00 77.19 82 PRO A N 1
ATOM 643 C CA . PRO A 1 82 ? 6.122 -4.386 -10.018 1.00 77.19 82 PRO A CA 1
ATOM 644 C C . PRO A 1 82 ? 6.209 -4.076 -11.525 1.00 77.19 82 PRO A C 1
ATOM 646 O O . PRO A 1 82 ? 6.791 -4.844 -12.286 1.00 77.19 82 PRO A O 1
ATOM 649 N N . VAL A 1 83 ? 5.649 -2.943 -11.961 1.00 69.81 83 VAL A N 1
ATOM 650 C CA . VAL A 1 83 ? 5.422 -2.617 -13.386 1.00 69.81 83 VAL A CA 1
ATOM 651 C C . VAL A 1 83 ? 6.592 -1.873 -14.031 1.00 69.81 83 VAL A C 1
ATOM 653 O O . VAL A 1 83 ? 6.755 -1.881 -15.251 1.00 69.81 83 VAL A O 1
ATOM 656 N N . LEU A 1 84 ? 7.507 -1.323 -13.230 1.00 55.41 84 LEU A N 1
ATOM 657 C CA . LEU A 1 84 ? 8.701 -0.643 -13.748 1.00 55.41 84 LEU A CA 1
ATOM 658 C C . LEU A 1 84 ? 9.768 -1.594 -14.317 1.00 55.41 84 LEU A C 1
ATOM 660 O O . LEU A 1 84 ? 10.838 -1.145 -14.711 1.00 55.41 84 LEU A O 1
ATOM 664 N N . LEU A 1 85 ? 9.458 -2.888 -14.436 1.00 42.38 85 LEU A N 1
ATOM 665 C CA . LEU A 1 85 ? 10.256 -3.850 -15.193 1.00 42.38 85 LEU A CA 1
ATOM 666 C C . LEU A 1 85 ? 9.896 -3.902 -16.698 1.00 42.38 85 LEU A C 1
ATOM 668 O O . LEU A 1 85 ? 10.666 -4.475 -17.466 1.00 42.38 85 LEU A O 1
ATOM 672 N N . SER A 1 86 ? 8.772 -3.309 -17.135 1.00 37.56 86 SER A N 1
ATOM 673 C CA . SER A 1 86 ? 8.143 -3.665 -18.428 1.00 37.56 86 SER A CA 1
ATOM 674 C C . SER A 1 86 ? 7.988 -2.531 -19.456 1.00 37.56 86 SER A C 1
ATOM 676 O O . SER A 1 86 ? 7.695 -2.804 -20.616 1.00 37.56 86 SER A O 1
ATOM 678 N N . HIS A 1 87 ? 8.224 -1.260 -19.112 1.00 42.00 87 HIS A N 1
ATOM 679 C CA . HIS A 1 87 ? 7.992 -0.137 -20.047 1.00 42.00 87 HIS A CA 1
ATOM 680 C C . HIS A 1 87 ? 9.121 0.132 -21.056 1.00 42.00 87 HIS A C 1
ATOM 682 O O . HIS A 1 87 ? 9.137 1.182 -21.697 1.00 42.00 87 HIS A O 1
ATOM 688 N N . HIS A 1 88 ? 10.051 -0.807 -21.257 1.00 38.31 88 HIS A N 1
ATOM 689 C CA . HIS A 1 88 ? 11.042 -0.682 -22.332 1.00 38.31 88 HIS A CA 1
ATOM 690 C C . HIS A 1 88 ? 10.809 -1.525 -23.576 1.00 38.31 88 HIS A C 1
ATOM 692 O O . HIS A 1 88 ? 11.654 -1.504 -24.470 1.00 38.31 88 HIS A O 1
ATOM 698 N N . THR A 1 89 ? 9.635 -2.136 -23.731 1.00 36.62 89 THR A N 1
ATOM 699 C CA . THR A 1 89 ? 9.257 -2.730 -25.016 1.00 36.62 89 THR A CA 1
ATOM 700 C C . THR A 1 89 ? 7.850 -2.327 -25.450 1.00 36.62 89 THR A C 1
ATOM 702 O O . THR A 1 89 ? 6.894 -3.065 -25.254 1.00 36.62 89 THR A O 1
ATOM 705 N N . ASN A 1 90 ? 7.814 -1.188 -26.156 1.00 36.88 90 ASN A N 1
ATOM 706 C CA . ASN A 1 90 ? 7.086 -0.948 -27.414 1.00 36.88 90 ASN A CA 1
ATOM 707 C C . ASN A 1 90 ? 5.939 0.103 -27.409 1.00 36.88 90 ASN A C 1
ATOM 709 O O . ASN A 1 90 ? 4.942 -0.021 -26.714 1.00 36.88 90 ASN A O 1
ATOM 713 N N . THR A 1 91 ? 6.135 1.114 -28.275 1.00 42.00 91 THR A N 1
ATOM 714 C CA . THR A 1 91 ? 5.152 1.934 -29.026 1.00 42.00 91 THR A CA 1
ATOM 715 C C . THR A 1 91 ? 4.048 2.724 -28.305 1.00 42.00 91 THR A C 1
ATOM 717 O O . THR A 1 91 ? 2.883 2.367 -28.371 1.00 42.00 91 THR A O 1
ATOM 720 N N . ARG A 1 92 ? 4.375 3.949 -27.857 1.00 40.81 92 ARG A N 1
ATOM 721 C CA . ARG A 1 92 ? 3.594 5.179 -28.167 1.00 40.81 92 ARG A CA 1
ATOM 722 C C . ARG A 1 92 ? 4.508 6.409 -28.313 1.00 40.81 92 ARG A C 1
ATOM 724 O O . ARG A 1 92 ? 4.247 7.474 -27.774 1.00 40.81 92 ARG A O 1
ATOM 731 N N . ALA A 1 93 ? 5.581 6.287 -29.093 1.00 39.47 93 ALA A N 1
ATOM 732 C CA . ALA A 1 93 ? 6.030 7.436 -29.876 1.00 39.47 93 ALA A CA 1
ATOM 733 C C . ALA A 1 93 ? 5.255 7.345 -31.189 1.00 39.47 93 ALA A C 1
ATOM 735 O O . ALA A 1 93 ? 5.465 6.396 -31.941 1.00 39.47 93 ALA A O 1
ATOM 736 N N . ARG A 1 94 ? 4.312 8.264 -31.431 1.00 33.97 94 ARG A N 1
ATOM 737 C CA . ARG A 1 94 ? 3.673 8.418 -32.746 1.00 33.97 94 ARG A CA 1
ATOM 738 C C . ARG A 1 94 ? 4.796 8.538 -33.790 1.00 33.97 94 ARG A C 1
ATOM 740 O O . ARG A 1 94 ? 5.517 9.536 -33.744 1.00 33.97 94 ARG A O 1
ATOM 747 N N . PRO A 1 95 ? 4.995 7.571 -34.705 1.00 31.59 95 PRO A N 1
ATOM 748 C CA . PRO A 1 95 ? 5.951 7.753 -35.776 1.00 31.59 95 PRO A CA 1
ATOM 749 C C . PRO A 1 95 ? 5.274 8.659 -36.798 1.00 31.59 95 PRO A C 1
ATOM 751 O O . PRO A 1 95 ? 4.467 8.214 -37.611 1.00 31.59 95 PRO A O 1
ATOM 754 N N . TYR A 1 96 ? 5.568 9.956 -36.727 1.00 29.00 96 TYR A N 1
ATOM 755 C CA . TYR A 1 96 ? 5.311 10.844 -37.849 1.00 29.00 96 TYR A CA 1
ATOM 756 C C . TYR A 1 96 ? 6.241 10.388 -38.978 1.00 29.00 96 TYR A C 1
ATOM 758 O O . TYR A 1 96 ? 7.444 10.643 -38.968 1.00 29.00 96 TYR A O 1
ATOM 766 N N . MET A 1 97 ? 5.688 9.611 -39.906 1.00 30.52 97 MET A N 1
ATOM 767 C CA . MET A 1 97 ? 6.337 9.266 -41.161 1.00 30.52 97 MET A CA 1
ATOM 768 C C . MET A 1 97 ? 6.465 10.547 -41.982 1.00 30.52 97 MET A C 1
ATOM 770 O O . MET A 1 97 ? 5.467 11.069 -42.469 1.00 30.52 97 MET A O 1
ATOM 774 N N . HIS A 1 98 ? 7.691 11.030 -42.169 1.00 30.44 98 HIS A N 1
ATOM 775 C CA . HIS A 1 98 ? 8.014 11.843 -43.333 1.00 30.44 98 HIS A CA 1
ATOM 776 C C . HIS A 1 98 ? 8.996 11.067 -44.204 1.00 30.44 98 HIS A C 1
ATOM 778 O O . HIS A 1 98 ? 10.142 10.809 -43.845 1.00 30.44 98 HIS A O 1
ATOM 784 N N . THR A 1 99 ? 8.475 10.640 -45.347 1.00 30.19 99 THR A N 1
ATOM 785 C CA . THR A 1 99 ? 9.220 10.086 -46.470 1.00 30.19 99 THR A CA 1
ATOM 786 C C . THR A 1 99 ? 10.108 11.147 -47.122 1.00 30.19 99 THR A C 1
ATOM 788 O O . THR A 1 99 ? 9.743 12.322 -47.095 1.00 30.19 99 THR A O 1
ATOM 791 N N . GLN A 1 100 ? 11.113 10.656 -47.865 1.00 31.80 100 GLN A N 1
ATOM 792 C CA . GLN A 1 100 ? 11.898 11.326 -48.921 1.00 31.80 100 GLN A CA 1
ATOM 793 C C . GLN A 1 100 ? 13.123 12.103 -48.394 1.00 31.80 100 GLN A C 1
ATOM 795 O O . GLN A 1 100 ? 13.020 12.830 -47.421 1.00 31.80 100 GLN A O 1
ATOM 800 N N . THR A 1 101 ? 14.335 11.989 -48.944 1.00 28.08 101 THR A N 1
ATOM 801 C CA . THR A 1 101 ? 14.797 11.484 -50.249 1.00 28.08 101 THR A CA 1
ATOM 802 C C . THR A 1 101 ? 16.311 11.251 -50.205 1.00 28.08 101 THR A C 1
ATOM 804 O O . THR A 1 101 ? 17.055 11.922 -49.495 1.00 28.08 101 THR A O 1
ATOM 807 N N . CYS A 1 102 ? 16.775 10.307 -51.015 1.00 36.59 102 CYS A N 1
ATOM 808 C CA . CYS A 1 102 ? 18.167 10.149 -51.417 1.00 36.59 102 CYS A CA 1
ATOM 809 C C . CYS A 1 102 ? 18.552 11.214 -52.461 1.00 36.59 102 CYS A C 1
ATOM 811 O O . CYS A 1 102 ? 17.736 11.530 -53.321 1.00 36.59 102 CYS A O 1
ATOM 813 N N . ASN A 1 103 ? 19.796 11.719 -52.429 1.00 33.62 103 ASN A N 1
ATOM 814 C CA . ASN A 1 103 ? 20.451 12.282 -53.616 1.00 33.62 103 ASN A CA 1
ATOM 815 C C . ASN A 1 103 ? 21.994 12.313 -53.532 1.00 33.62 103 ASN A C 1
ATOM 817 O O . ASN A 1 103 ? 22.594 12.978 -52.696 1.00 33.62 103 ASN A O 1
ATOM 821 N N . THR A 1 104 ? 22.586 11.549 -54.455 1.00 33.59 104 THR A N 1
ATOM 822 C CA . THR A 1 104 ? 23.721 11.845 -55.355 1.00 33.59 104 THR A CA 1
ATOM 823 C C . THR A 1 104 ? 24.982 12.598 -54.890 1.00 33.59 104 THR A C 1
ATOM 825 O O . THR A 1 104 ? 24.976 13.805 -54.695 1.00 33.59 104 THR A O 1
ATOM 828 N N . ARG A 1 105 ? 26.100 11.859 -55.011 1.00 34.62 105 ARG A N 1
ATOM 829 C CA . ARG A 1 105 ? 27.309 12.113 -55.837 1.00 34.62 105 ARG A CA 1
ATOM 830 C C . ARG A 1 105 ? 28.093 13.422 -55.637 1.00 34.62 105 ARG A C 1
ATOM 832 O O . ARG A 1 105 ? 27.673 14.485 -56.073 1.00 34.62 105 ARG A O 1
ATOM 839 N N . SER A 1 106 ? 29.363 13.277 -55.253 1.00 33.34 106 SER A N 1
ATOM 840 C CA . SER A 1 106 ? 30.430 14.199 -55.657 1.00 33.34 106 SER A CA 1
ATOM 841 C C . SER A 1 106 ? 31.744 13.456 -55.936 1.00 33.34 106 SER A C 1
ATOM 843 O O . SER A 1 106 ? 32.145 12.519 -55.253 1.00 33.34 106 SER A O 1
ATOM 845 N N . THR A 1 107 ? 32.345 13.842 -57.054 1.00 38.56 107 THR A N 1
ATOM 846 C CA . THR A 1 107 ? 33.577 13.364 -57.692 1.00 38.56 107 THR A CA 1
ATOM 847 C C . THR A 1 107 ? 34.791 14.142 -57.193 1.00 38.56 107 THR A C 1
ATOM 849 O O . THR A 1 107 ? 34.667 15.356 -57.102 1.00 38.56 107 THR A O 1
ATOM 852 N N . LEU A 1 108 ? 35.979 13.535 -57.043 1.00 33.69 108 LEU A N 1
ATOM 853 C CA . LEU A 1 108 ? 37.251 14.273 -57.195 1.00 33.69 108 LEU A CA 1
ATOM 854 C C . LEU A 1 108 ? 38.460 13.354 -57.515 1.00 33.69 108 LEU A C 1
ATOM 856 O O . LEU A 1 108 ? 38.895 12.541 -56.709 1.00 33.69 108 LEU A O 1
ATOM 860 N N . THR A 1 109 ? 38.906 13.479 -58.770 1.00 30.73 109 THR A N 1
ATOM 861 C CA . THR A 1 109 ? 40.268 13.507 -59.366 1.00 30.73 109 THR A CA 1
ATOM 862 C C . THR A 1 109 ? 41.508 12.825 -58.726 1.00 30.73 109 THR A C 1
ATOM 864 O O . THR A 1 109 ? 41.864 13.056 -57.578 1.00 30.73 109 THR A O 1
ATOM 867 N N . ARG A 1 110 ? 42.248 12.111 -59.605 1.00 32.47 110 ARG A N 1
ATOM 868 C CA . ARG A 1 110 ? 43.697 11.711 -59.631 1.00 32.47 110 ARG A CA 1
ATOM 869 C C . ARG A 1 110 ? 44.669 12.889 -59.340 1.00 32.47 110 ARG A C 1
ATOM 871 O O . ARG A 1 110 ? 44.259 14.011 -59.595 1.00 32.47 110 ARG A O 1
ATOM 878 N N . ALA A 1 111 ? 45.964 12.805 -58.964 1.00 37.50 111 ALA A N 1
ATOM 879 C CA . ALA A 1 111 ? 47.078 11.820 -58.791 1.00 37.50 111 ALA A CA 1
ATOM 880 C C . ALA A 1 111 ? 48.224 12.540 -57.965 1.00 37.50 111 ALA A C 1
ATOM 882 O O . ALA A 1 111 ? 47.899 13.599 -57.432 1.00 37.50 111 ALA A O 1
ATOM 883 N N . PRO A 1 112 ? 49.552 12.194 -57.909 1.00 44.41 112 PRO A N 1
ATOM 884 C CA . PRO A 1 112 ? 50.345 10.947 -58.037 1.00 44.41 112 PRO A CA 1
ATOM 885 C C . PRO A 1 112 ? 51.430 10.685 -56.916 1.00 44.41 112 PRO A C 1
ATOM 887 O O . PRO A 1 112 ? 51.758 11.539 -56.105 1.00 44.41 112 PRO A O 1
ATOM 890 N N . CYS A 1 113 ? 51.999 9.464 -56.947 1.00 30.72 113 CYS A N 1
ATOM 891 C CA . CYS A 1 113 ? 53.384 8.950 -56.715 1.00 30.72 113 CYS A CA 1
ATOM 892 C C . CYS A 1 113 ? 54.381 9.431 -55.599 1.00 30.72 113 CYS A C 1
ATOM 894 O O . CYS A 1 113 ? 54.933 10.520 -55.662 1.00 30.72 113 CYS A O 1
ATOM 896 N N . ALA A 1 114 ? 54.733 8.464 -54.718 1.00 38.19 114 ALA A N 1
ATOM 897 C CA . ALA A 1 114 ? 56.037 8.040 -54.127 1.00 38.19 114 ALA A CA 1
ATOM 898 C C . ALA A 1 114 ? 57.000 8.988 -53.355 1.00 38.19 114 ALA A C 1
ATOM 900 O O . ALA A 1 114 ? 57.623 9.853 -53.950 1.00 38.19 114 ALA A O 1
ATOM 901 N N . GLN A 1 115 ? 57.295 8.658 -52.071 1.00 40.09 115 GLN A N 1
ATOM 902 C CA . GLN A 1 115 ? 58.647 8.268 -51.573 1.00 40.09 115 GLN A CA 1
ATOM 903 C C . GLN A 1 115 ? 58.739 8.008 -50.036 1.00 40.09 115 GLN A C 1
ATOM 905 O O . GLN A 1 115 ? 58.487 8.874 -49.199 1.00 40.09 115 GLN A O 1
ATOM 910 N N . THR A 1 116 ? 59.151 6.769 -49.721 1.00 38.53 116 THR A N 1
ATOM 911 C CA . THR A 1 116 ? 60.220 6.350 -48.778 1.00 38.53 116 THR A CA 1
ATOM 912 C C . THR A 1 116 ? 60.031 6.401 -47.238 1.00 38.53 116 THR A C 1
ATOM 914 O O . THR A 1 116 ? 60.355 7.360 -46.546 1.00 38.53 116 THR A O 1
ATOM 917 N N . LYS A 1 117 ? 59.579 5.252 -46.700 1.00 48.19 117 LYS A N 1
ATOM 918 C CA . LYS A 1 117 ? 60.019 4.472 -45.505 1.00 48.19 117 LYS A CA 1
ATOM 919 C C . LYS A 1 117 ? 60.324 5.098 -44.121 1.00 48.19 117 LYS A C 1
ATOM 921 O O . LYS A 1 117 ? 60.763 4.357 -43.248 1.00 48.19 117 LYS A O 1
ATOM 926 N N . ARG A 1 118 ? 59.989 6.358 -43.829 1.00 46.94 118 ARG A N 1
ATOM 927 C CA . ARG A 1 118 ? 59.807 6.823 -42.421 1.00 46.94 118 ARG A CA 1
ATOM 928 C C . ARG A 1 118 ? 58.347 7.097 -42.057 1.00 46.94 118 ARG A C 1
ATOM 930 O O . ARG A 1 118 ? 57.939 6.919 -40.921 1.00 46.94 118 ARG A O 1
ATOM 937 N N . LYS A 1 119 ? 57.542 7.370 -43.084 1.00 52.56 119 LYS A N 1
ATOM 938 C CA . LYS A 1 119 ? 56.109 7.663 -42.989 1.00 52.56 119 LYS A CA 1
ATOM 939 C C . LYS A 1 119 ? 55.246 6.444 -42.662 1.00 52.56 119 LYS A C 1
ATOM 941 O O . LYS A 1 119 ? 54.139 6.626 -42.198 1.00 52.56 119 LYS A O 1
ATOM 946 N N . TYR A 1 120 ? 55.717 5.215 -42.906 1.00 52.50 120 TYR A N 1
ATOM 947 C CA . TYR A 1 120 ? 54.897 4.010 -42.698 1.00 52.50 120 TYR A CA 1
ATOM 948 C C . TYR A 1 120 ? 54.704 3.683 -41.215 1.00 52.50 120 TYR A C 1
ATOM 950 O O . TYR A 1 120 ? 53.636 3.217 -40.842 1.00 52.50 120 TYR A O 1
ATOM 958 N N . ILE A 1 121 ? 55.709 3.966 -40.373 1.00 62.00 121 ILE A N 1
ATOM 959 C CA . ILE A 1 121 ? 55.580 3.814 -38.920 1.00 62.00 121 ILE A CA 1
ATOM 960 C C . ILE A 1 121 ? 54.638 4.886 -38.387 1.00 62.00 121 ILE A C 1
ATOM 962 O O . ILE A 1 121 ? 53.709 4.525 -37.690 1.00 62.00 121 ILE A O 1
ATOM 966 N N . ASP A 1 122 ? 54.784 6.152 -38.790 1.00 68.19 122 ASP A N 1
ATOM 967 C CA . ASP A 1 122 ? 53.858 7.215 -38.373 1.00 68.19 122 ASP A CA 1
ATOM 968 C C . ASP A 1 122 ? 52.428 6.976 -38.880 1.00 68.19 122 ASP A C 1
ATOM 970 O O . ASP A 1 122 ? 51.469 7.238 -38.165 1.00 68.19 122 ASP A O 1
ATOM 974 N N . PHE A 1 123 ? 52.264 6.417 -40.083 1.00 69.44 123 PHE A N 1
ATOM 975 C CA . PHE A 1 123 ? 50.954 6.073 -40.640 1.00 69.44 123 PHE A CA 1
ATOM 976 C C . PHE A 1 123 ? 50.333 4.865 -39.930 1.00 69.44 123 PHE A C 1
ATOM 978 O O . PHE A 1 123 ? 49.147 4.886 -39.622 1.00 69.44 123 PHE A O 1
ATOM 985 N N . LEU A 1 124 ? 51.126 3.836 -39.608 1.00 73.00 124 LEU A N 1
ATOM 986 C CA . LEU A 1 124 ? 50.686 2.720 -38.767 1.00 73.00 124 LEU A CA 1
ATOM 987 C C . LEU A 1 124 ? 50.368 3.183 -37.346 1.00 73.00 124 LEU A C 1
ATOM 989 O O . LEU A 1 124 ? 49.356 2.766 -36.801 1.00 73.00 124 LEU A O 1
ATOM 993 N N . LEU A 1 125 ? 51.183 4.062 -36.758 1.00 76.50 125 LEU A N 1
ATOM 994 C CA . LEU A 1 125 ? 50.973 4.609 -35.421 1.00 76.50 125 LEU A CA 1
ATOM 995 C C . LEU A 1 125 ? 49.721 5.489 -35.391 1.00 76.50 125 LEU A C 1
ATOM 997 O O . LEU A 1 125 ? 48.958 5.411 -34.441 1.00 76.50 125 LEU A O 1
ATOM 1001 N N . TYR A 1 126 ? 49.469 6.267 -36.447 1.00 76.44 126 TYR A N 1
ATOM 1002 C CA . TYR A 1 126 ? 48.261 7.073 -36.612 1.00 76.44 126 TYR A CA 1
ATOM 1003 C C . TYR A 1 126 ? 47.016 6.206 -36.828 1.00 76.44 126 TYR A C 1
ATOM 1005 O O . TYR A 1 126 ? 45.985 6.469 -36.218 1.00 76.44 126 TYR A O 1
ATOM 1013 N N . ILE A 1 127 ? 47.108 5.138 -37.629 1.00 77.81 127 ILE A N 1
ATOM 1014 C CA . ILE A 1 127 ? 46.019 4.164 -37.793 1.00 77.81 127 ILE A CA 1
ATOM 1015 C C . ILE A 1 127 ? 45.742 3.439 -36.471 1.00 77.81 127 ILE A C 1
ATOM 1017 O O . ILE A 1 127 ? 44.584 3.317 -36.085 1.00 77.81 127 ILE A O 1
ATOM 1021 N N . ILE A 1 128 ? 46.777 3.009 -35.742 1.00 80.06 128 ILE A N 1
ATOM 1022 C CA . ILE A 1 128 ? 46.643 2.385 -34.419 1.00 80.06 128 ILE A CA 1
ATOM 1023 C C . ILE A 1 128 ? 46.056 3.385 -33.416 1.00 80.06 128 ILE A C 1
ATOM 1025 O O . ILE A 1 128 ? 45.140 3.030 -32.688 1.00 80.06 128 ILE A O 1
ATOM 1029 N N . LEU A 1 129 ? 46.499 4.644 -33.411 1.00 78.25 129 LEU A N 1
ATOM 1030 C CA . LEU A 1 129 ? 45.956 5.696 -32.548 1.00 78.25 129 LEU A CA 1
ATOM 1031 C C . LEU A 1 129 ? 44.481 5.979 -32.869 1.00 78.25 129 LEU A C 1
ATOM 1033 O O . LEU A 1 129 ? 43.673 6.080 -31.954 1.00 78.25 129 LEU A O 1
ATOM 1037 N N . MET A 1 130 ? 44.105 6.032 -34.148 1.00 76.06 130 MET A N 1
ATOM 1038 C CA . MET A 1 130 ? 42.712 6.187 -34.582 1.00 76.06 130 MET A CA 1
ATOM 1039 C C . MET A 1 130 ? 41.852 4.969 -34.224 1.00 76.06 130 MET A C 1
ATOM 1041 O O . MET A 1 130 ? 40.703 5.126 -33.819 1.00 76.06 130 MET A O 1
ATOM 1045 N N . LEU A 1 131 ? 42.395 3.753 -34.309 1.00 73.25 131 LEU A N 1
ATOM 1046 C CA . LEU A 1 131 ? 41.716 2.532 -33.862 1.00 73.25 131 LEU A CA 1
ATOM 1047 C C . LEU A 1 131 ? 41.541 2.505 -32.334 1.00 73.25 131 LEU A C 1
ATOM 1049 O O . LEU A 1 131 ? 40.471 2.142 -31.850 1.00 73.25 131 LEU A O 1
ATOM 1053 N N . LEU A 1 132 ? 42.552 2.936 -31.575 1.00 70.44 132 LEU A N 1
ATOM 1054 C CA . LEU A 1 132 ? 42.516 3.000 -30.110 1.00 70.44 132 LEU A CA 1
ATOM 1055 C C . LEU A 1 132 ? 41.576 4.099 -29.593 1.00 70.44 132 LEU A C 1
ATOM 1057 O O . LEU A 1 132 ? 40.867 3.877 -28.612 1.00 70.44 132 LEU A O 1
ATOM 1061 N N . LEU A 1 133 ? 41.516 5.255 -30.264 1.00 64.50 133 LEU A N 1
ATOM 1062 C CA . LEU A 1 133 ? 40.569 6.325 -29.934 1.00 64.50 133 LEU A CA 1
ATOM 1063 C C . LEU A 1 133 ? 39.120 5.858 -30.145 1.00 64.50 133 LEU A C 1
ATOM 1065 O O . LEU A 1 133 ? 38.318 5.950 -29.214 1.00 64.50 133 LEU A O 1
ATOM 1069 N N . ASN A 1 134 ? 38.823 5.227 -31.286 1.00 62.66 134 ASN A N 1
ATOM 1070 C CA . ASN A 1 134 ? 37.505 4.640 -31.568 1.00 62.66 134 ASN A CA 1
ATOM 1071 C C . ASN A 1 134 ? 37.107 3.530 -30.572 1.00 62.66 134 ASN A C 1
ATOM 1073 O O . ASN A 1 134 ? 35.930 3.389 -30.223 1.00 62.66 134 ASN A O 1
ATOM 1077 N N . LEU A 1 135 ? 38.075 2.751 -30.075 1.00 64.88 135 LEU A N 1
ATOM 1078 C CA . LEU A 1 135 ? 37.829 1.724 -29.059 1.00 64.88 135 LEU A CA 1
ATOM 1079 C C . LEU A 1 135 ? 37.481 2.342 -27.694 1.00 64.88 135 LEU A C 1
ATOM 1081 O O . LEU A 1 135 ? 36.615 1.824 -26.989 1.00 64.88 135 LEU A O 1
ATOM 1085 N N . SER A 1 136 ? 38.098 3.474 -27.337 1.00 69.00 136 SER A N 1
ATOM 1086 C CA . SER A 1 136 ? 37.810 4.183 -26.083 1.00 69.00 136 SER A CA 1
ATOM 1087 C C . SER A 1 136 ? 36.402 4.782 -26.057 1.00 69.00 136 SER A C 1
ATOM 1089 O O . SER A 1 136 ? 35.717 4.706 -25.038 1.00 69.00 136 SER A O 1
ATOM 1091 N N . ASP A 1 137 ? 35.934 5.311 -27.187 1.00 69.62 137 ASP A N 1
ATOM 1092 C CA . ASP A 1 137 ? 34.585 5.866 -27.294 1.00 69.62 137 ASP A CA 1
ATOM 1093 C C . ASP A 1 137 ? 33.527 4.760 -27.322 1.00 69.62 137 ASP A C 1
ATOM 1095 O O . ASP A 1 137 ? 32.467 4.911 -26.719 1.00 69.62 137 ASP A O 1
ATOM 1099 N N . SER A 1 138 ? 33.860 3.598 -27.892 1.00 67.44 138 SER A N 1
ATOM 1100 C CA . SER A 1 138 ? 33.030 2.390 -27.799 1.00 67.44 138 SER A CA 1
ATOM 1101 C C . SER A 1 138 ? 32.925 1.864 -26.359 1.00 67.44 138 SER A C 1
ATOM 1103 O O . SER A 1 138 ? 31.841 1.486 -25.922 1.00 67.44 138 SER A O 1
ATOM 1105 N N . LEU A 1 139 ? 34.018 1.890 -25.583 1.00 62.28 139 LEU A N 1
ATOM 1106 C CA . LEU A 1 139 ? 34.032 1.516 -24.159 1.00 62.28 139 LEU A CA 1
ATOM 1107 C C . LEU A 1 139 ? 33.238 2.500 -23.286 1.00 62.28 139 LEU A C 1
ATOM 1109 O O . LEU A 1 139 ? 32.483 2.064 -22.419 1.00 62.28 139 LEU A O 1
ATOM 1113 N N . LYS A 1 140 ? 33.337 3.811 -23.545 1.00 69.12 140 LYS A N 1
ATOM 1114 C CA . LYS A 1 140 ? 32.512 4.835 -22.876 1.00 69.12 140 LYS A CA 1
ATOM 1115 C C . LYS A 1 140 ? 31.039 4.703 -23.250 1.00 69.12 140 LYS A C 1
ATOM 1117 O O . LYS A 1 140 ? 30.180 4.841 -22.386 1.00 69.12 140 LYS A O 1
ATOM 1122 N N . ALA A 1 141 ? 30.734 4.414 -24.516 1.00 65.56 141 ALA A N 1
ATOM 1123 C CA . ALA A 1 141 ? 29.375 4.136 -24.966 1.00 65.56 141 ALA A CA 1
ATOM 1124 C C . ALA A 1 141 ? 28.816 2.885 -24.278 1.00 65.56 141 ALA A C 1
ATOM 1126 O O . ALA A 1 141 ? 27.680 2.917 -23.816 1.00 65.56 141 ALA A O 1
ATOM 1127 N N . PHE A 1 142 ? 29.624 1.831 -24.121 1.00 62.66 142 PHE A N 1
ATOM 1128 C CA . PHE A 1 142 ? 29.254 0.635 -23.368 1.00 62.66 142 PHE A CA 1
ATOM 1129 C C . PHE A 1 142 ? 29.035 0.940 -21.881 1.00 62.66 142 PHE A C 1
ATOM 1131 O O . PHE A 1 142 ? 28.004 0.551 -21.352 1.00 62.66 142 PHE A O 1
ATOM 1138 N N . GLN A 1 143 ? 29.917 1.70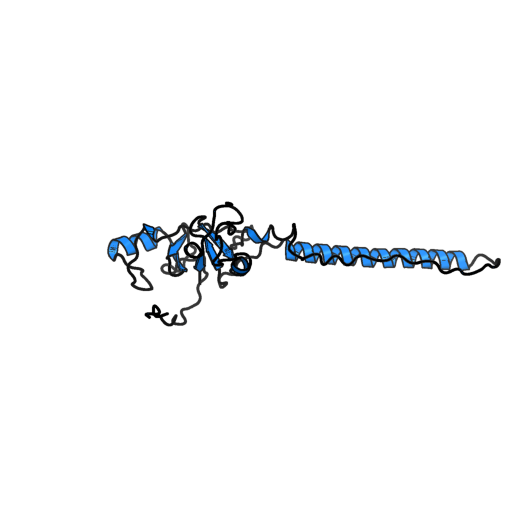6 -21.227 1.00 59.56 143 GLN A N 1
ATOM 1139 C CA . GLN A 1 143 ? 29.728 2.141 -19.835 1.00 59.56 143 GLN A CA 1
ATOM 1140 C C . GLN A 1 143 ? 28.489 3.027 -19.650 1.00 59.56 143 GLN A C 1
ATOM 1142 O O . GLN A 1 143 ? 27.756 2.871 -18.677 1.00 59.56 143 GLN A O 1
ATOM 1147 N N . ASN A 1 144 ? 28.205 3.926 -20.592 1.00 59.03 144 ASN A N 1
ATOM 1148 C CA . ASN A 1 144 ? 26.990 4.737 -20.585 1.00 59.03 144 ASN A CA 1
ATOM 1149 C C . ASN A 1 144 ? 25.745 3.879 -20.798 1.00 59.03 144 ASN A C 1
ATOM 1151 O O . ASN A 1 144 ? 24.743 4.108 -20.131 1.00 59.03 144 ASN A O 1
ATOM 1155 N N . LEU A 1 145 ? 25.809 2.866 -21.666 1.00 57.91 145 LEU A N 1
ATOM 1156 C CA . LEU A 1 145 ? 24.719 1.918 -21.857 1.00 57.91 145 LEU A CA 1
ATOM 1157 C C . LEU A 1 145 ? 24.531 1.040 -20.622 1.00 57.91 145 LEU A C 1
ATOM 1159 O O . LEU A 1 145 ? 23.397 0.835 -20.221 1.00 57.91 145 LEU A O 1
ATOM 1163 N N . THR A 1 146 ? 25.598 0.566 -19.974 1.00 57.94 146 THR A N 1
ATOM 1164 C CA . THR A 1 146 ? 25.487 -0.193 -18.724 1.00 57.94 146 THR A CA 1
ATOM 1165 C C . THR A 1 146 ? 24.970 0.684 -17.600 1.00 57.94 146 THR A C 1
ATOM 1167 O O . THR A 1 146 ? 24.133 0.217 -16.848 1.00 57.94 146 THR A O 1
ATOM 1170 N N . ASN A 1 147 ? 25.374 1.952 -17.495 1.00 55.62 147 ASN A N 1
ATOM 1171 C CA . ASN A 1 147 ? 24.834 2.881 -16.498 1.00 55.62 147 ASN A CA 1
ATOM 1172 C C . ASN A 1 147 ? 23.362 3.193 -16.780 1.00 55.62 147 ASN A C 1
ATOM 1174 O O . ASN A 1 147 ? 22.538 3.122 -15.877 1.00 55.62 147 ASN A O 1
ATOM 1178 N N . LEU A 1 148 ? 23.008 3.445 -18.041 1.00 51.91 148 LEU A N 1
ATOM 1179 C CA . LEU A 1 148 ? 21.633 3.671 -18.471 1.00 51.91 148 LEU A CA 1
ATOM 1180 C C . LEU A 1 148 ? 20.770 2.427 -18.247 1.00 51.91 148 LEU A C 1
ATOM 1182 O O . LEU A 1 148 ? 19.663 2.559 -17.752 1.00 51.91 148 LEU A O 1
ATOM 1186 N N . LEU A 1 149 ? 21.270 1.228 -18.549 1.00 49.91 149 LEU A N 1
ATOM 1187 C CA . LEU A 1 149 ? 20.590 -0.044 -18.302 1.00 49.91 149 LEU A CA 1
ATOM 1188 C C . LEU A 1 149 ? 20.528 -0.365 -16.807 1.00 49.91 149 LEU A C 1
ATOM 1190 O O . LEU A 1 149 ? 19.509 -0.855 -16.353 1.00 49.91 149 LEU A O 1
ATOM 1194 N N . THR A 1 150 ? 21.546 -0.036 -16.015 1.00 43.75 150 THR A N 1
ATOM 1195 C CA . THR A 1 150 ? 21.536 -0.265 -14.562 1.00 43.75 150 THR A CA 1
ATOM 1196 C C . THR A 1 150 ? 20.562 0.684 -13.868 1.00 43.75 150 THR A C 1
ATOM 1198 O O . THR A 1 150 ? 19.855 0.225 -12.981 1.00 43.75 150 THR A O 1
ATOM 1201 N N . ILE A 1 151 ? 20.449 1.943 -14.321 1.00 44.78 151 ILE A N 1
ATOM 1202 C CA . ILE A 1 151 ? 19.477 2.962 -13.861 1.00 44.78 151 ILE A CA 1
ATOM 1203 C C . ILE A 1 151 ? 18.046 2.669 -14.366 1.00 44.78 151 ILE A C 1
ATOM 1205 O O . ILE A 1 151 ? 17.064 3.028 -13.726 1.00 44.78 151 ILE A O 1
ATOM 1209 N N . LYS A 1 152 ? 17.907 2.002 -15.518 1.00 39.38 152 LYS A N 1
ATOM 1210 C CA . LYS A 1 152 ? 16.621 1.701 -16.178 1.00 39.38 152 LYS A CA 1
ATOM 1211 C C . LYS A 1 152 ? 16.060 0.314 -15.843 1.00 39.38 152 LYS A C 1
ATOM 1213 O O . LYS A 1 152 ? 14.858 0.111 -15.938 1.00 39.38 152 LYS A O 1
ATOM 1218 N N . ILE A 1 153 ? 16.917 -0.622 -15.434 1.00 43.25 153 ILE A N 1
ATOM 1219 C CA . ILE A 1 153 ? 16.566 -1.937 -14.868 1.00 43.25 153 ILE A CA 1
ATOM 1220 C C . ILE A 1 153 ? 16.539 -1.866 -13.330 1.00 43.25 153 ILE A C 1
ATOM 1222 O O . ILE A 1 153 ? 16.119 -2.823 -12.673 1.00 43.25 153 ILE A O 1
ATOM 1226 N N . THR A 1 154 ? 16.920 -0.733 -12.717 1.00 44.75 154 THR A N 1
ATOM 1227 C CA . THR A 1 154 ? 16.608 -0.520 -11.302 1.00 44.75 154 THR A CA 1
ATOM 1228 C C . THR A 1 154 ? 15.095 -0.457 -11.187 1.00 44.75 154 THR A C 1
ATOM 1230 O O . THR A 1 154 ? 14.455 0.526 -11.552 1.00 44.75 154 THR A O 1
ATOM 1233 N N . ARG A 1 155 ? 14.523 -1.556 -10.690 1.00 53.28 155 ARG A N 1
ATOM 1234 C CA . ARG A 1 155 ? 13.238 -1.583 -9.997 1.00 53.28 155 ARG A CA 1
ATOM 1235 C C . ARG A 1 155 ? 13.113 -0.257 -9.268 1.00 53.28 155 ARG A C 1
ATOM 1237 O O . ARG A 1 155 ? 13.969 0.040 -8.438 1.00 53.28 155 ARG A O 1
ATOM 1244 N N . ARG A 1 156 ? 12.126 0.566 -9.623 1.00 66.50 156 ARG A N 1
ATOM 1245 C CA . ARG A 1 156 ? 11.947 1.824 -8.911 1.00 66.50 156 ARG A CA 1
ATOM 1246 C C . ARG A 1 156 ? 11.512 1.448 -7.503 1.00 66.50 156 ARG A C 1
ATOM 1248 O O . ARG A 1 156 ? 10.373 1.017 -7.296 1.00 66.50 156 ARG A O 1
ATOM 1255 N N . THR A 1 157 ? 12.470 1.489 -6.588 1.00 75.69 157 THR A N 1
ATOM 1256 C CA . THR A 1 157 ? 12.231 1.339 -5.164 1.00 75.69 157 THR A CA 1
ATOM 1257 C C . THR A 1 157 ? 11.183 2.373 -4.796 1.00 75.69 157 THR A C 1
ATOM 1259 O O . THR A 1 157 ? 11.283 3.539 -5.179 1.00 75.69 157 THR A O 1
ATOM 1262 N N . LEU A 1 158 ? 10.114 1.910 -4.166 1.00 84.50 158 LEU A N 1
ATOM 1263 C CA . LEU A 1 158 ? 9.078 2.781 -3.655 1.00 84.50 158 LEU A CA 1
ATOM 1264 C C . LEU A 1 158 ? 9.609 3.329 -2.340 1.00 84.50 158 LEU A C 1
ATOM 1266 O O . LEU A 1 158 ? 9.769 2.586 -1.369 1.00 84.50 158 LEU A O 1
ATOM 1270 N N . ASP A 1 159 ? 9.939 4.615 -2.330 1.00 86.06 159 ASP A N 1
ATOM 1271 C CA . ASP A 1 159 ? 10.423 5.249 -1.116 1.00 86.06 159 ASP A CA 1
ATOM 1272 C C . ASP A 1 159 ? 9.361 5.123 -0.014 1.00 86.06 159 ASP A C 1
ATOM 1274 O O . ASP A 1 159 ? 8.161 5.163 -0.295 1.00 86.06 159 ASP A O 1
ATOM 1278 N N . PRO A 1 160 ? 9.753 5.004 1.264 1.00 85.81 160 PRO A N 1
ATOM 1279 C CA . PRO A 1 160 ? 8.793 4.916 2.365 1.00 85.81 160 PRO A CA 1
ATOM 1280 C C . PRO A 1 160 ? 7.788 6.083 2.383 1.00 85.81 160 PRO A C 1
ATOM 1282 O O . PRO A 1 160 ? 6.640 5.931 2.786 1.00 85.81 160 PRO A O 1
ATOM 1285 N N . ASN A 1 161 ? 8.219 7.244 1.897 1.00 85.88 161 ASN A N 1
ATOM 1286 C CA . ASN A 1 161 ?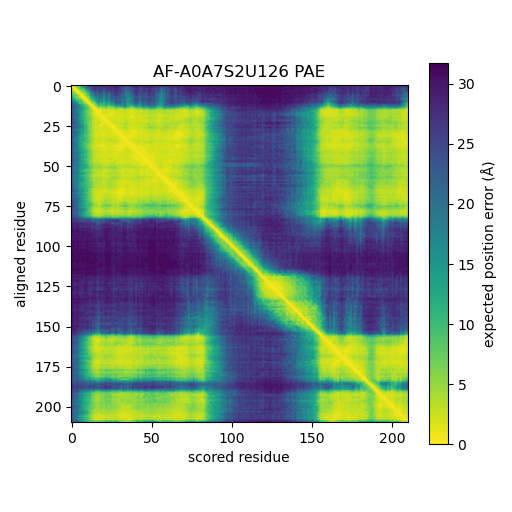 7.475 8.499 1.923 1.00 85.88 161 ASN A CA 1
ATOM 1287 C C . ASN A 1 161 ? 6.897 8.896 0.555 1.00 85.88 161 ASN A C 1
ATOM 1289 O O . ASN A 1 161 ? 6.515 10.050 0.372 1.00 85.88 161 ASN A O 1
ATOM 1293 N N . SER A 1 162 ? 6.912 7.987 -0.425 1.00 84.31 162 SER A N 1
ATOM 1294 C CA . SER A 1 162 ? 6.306 8.245 -1.729 1.00 84.31 162 SER A CA 1
ATOM 1295 C C . SER A 1 162 ? 4.816 7.951 -1.705 1.00 84.31 162 SER A C 1
ATOM 1297 O O . SER A 1 162 ? 4.427 6.860 -1.285 1.00 84.31 162 SER A O 1
ATOM 1299 N N . ASN A 1 163 ? 4.024 8.838 -2.304 1.00 87.69 163 ASN A N 1
ATOM 1300 C CA . ASN A 1 163 ? 2.655 8.508 -2.673 1.00 87.69 163 ASN A CA 1
ATOM 1301 C C . ASN A 1 163 ? 2.682 7.280 -3.593 1.00 87.69 163 ASN A C 1
ATOM 1303 O O . ASN A 1 163 ? 3.470 7.203 -4.547 1.00 87.69 163 ASN A O 1
ATOM 1307 N N . VAL A 1 164 ? 1.832 6.311 -3.287 1.00 91.81 164 VAL A N 1
ATOM 1308 C CA . VAL A 1 164 ? 1.661 5.094 -4.079 1.00 91.81 164 VAL A CA 1
ATOM 1309 C C . VAL A 1 164 ? 0.180 4.886 -4.336 1.00 91.81 164 VAL A C 1
ATOM 1311 O O . VAL A 1 164 ? -0.671 5.497 -3.701 1.00 91.81 164 VAL A O 1
ATOM 1314 N N . ILE A 1 165 ? -0.143 4.052 -5.307 1.00 92.25 165 ILE A N 1
ATOM 1315 C CA . ILE A 1 165 ? -1.523 3.670 -5.595 1.00 92.25 165 ILE A CA 1
ATOM 1316 C C . ILE A 1 165 ? -1.653 2.175 -5.373 1.00 92.25 165 ILE A C 1
ATOM 1318 O O . ILE A 1 165 ? -0.708 1.429 -5.633 1.00 92.25 165 ILE A O 1
ATOM 1322 N N . CYS A 1 166 ? -2.812 1.718 -4.931 1.00 92.75 166 CYS A N 1
ATOM 1323 C CA . CYS A 1 166 ? -3.162 0.314 -5.010 1.00 92.75 166 CYS A CA 1
ATOM 1324 C C . CYS A 1 166 ? -4.432 0.124 -5.826 1.00 92.75 166 CYS A C 1
ATOM 1326 O O . CYS A 1 166 ? -5.348 0.947 -5.784 1.00 92.75 166 CYS A O 1
ATOM 1328 N N . ILE A 1 167 ? -4.478 -0.985 -6.551 1.00 92.75 167 ILE A N 1
ATOM 1329 C CA . ILE A 1 167 ? -5.657 -1.393 -7.305 1.00 92.75 167 ILE A CA 1
ATOM 1330 C C . ILE A 1 167 ? -6.442 -2.376 -6.445 1.00 92.75 167 ILE A C 1
ATOM 1332 O O . ILE A 1 167 ? -5.906 -3.399 -6.024 1.00 92.75 167 ILE A O 1
ATOM 1336 N N . ARG A 1 168 ? -7.710 -2.068 -6.178 1.00 91.88 168 ARG A N 1
ATOM 1337 C CA . ARG A 1 168 ? -8.588 -2.845 -5.296 1.00 91.88 168 ARG A CA 1
ATOM 1338 C C . ARG A 1 168 ? -8.803 -4.273 -5.780 1.00 91.88 168 ARG A C 1
ATOM 1340 O O . ARG A 1 168 ? -8.791 -5.193 -4.969 1.00 91.88 168 ARG A O 1
ATOM 1347 N N . THR A 1 169 ? -8.987 -4.448 -7.086 1.00 89.81 169 THR A N 1
ATOM 1348 C CA . THR A 1 169 ? -9.260 -5.750 -7.710 1.00 89.81 169 THR A CA 1
ATOM 1349 C C . THR A 1 169 ? -8.071 -6.699 -7.586 1.00 89.81 169 THR A C 1
ATOM 1351 O O . THR A 1 169 ? -8.245 -7.841 -7.168 1.00 89.81 169 THR A O 1
ATOM 1354 N N . SER A 1 170 ? -6.858 -6.211 -7.860 1.00 89.50 170 SER A N 1
ATOM 1355 C CA . SER A 1 170 ? -5.642 -7.032 -7.838 1.00 89.50 170 SER A CA 1
ATOM 1356 C C . SER A 1 170 ? -4.896 -7.024 -6.498 1.00 89.50 170 SER A C 1
ATOM 1358 O O . SER A 1 170 ? -4.022 -7.864 -6.267 1.00 89.50 170 SER A O 1
ATOM 1360 N N . GLY A 1 171 ? -5.182 -6.055 -5.625 1.00 90.25 171 GLY A N 1
ATOM 1361 C CA . GLY A 1 171 ? -4.461 -5.801 -4.377 1.00 90.25 171 GLY A CA 1
ATOM 1362 C C . GLY A 1 171 ? -3.020 -5.318 -4.578 1.00 90.25 171 GLY A C 1
ATOM 1363 O O . GLY A 1 171 ? -2.269 -5.192 -3.613 1.00 90.25 171 GLY A O 1
ATOM 1364 N N . ARG A 1 172 ? -2.559 -5.067 -5.807 1.00 90.75 172 ARG A N 1
ATOM 1365 C CA . ARG A 1 172 ? -1.155 -4.700 -6.054 1.00 90.75 172 ARG A CA 1
ATOM 1366 C C . ARG A 1 172 ? -0.909 -3.213 -5.844 1.00 90.75 172 ARG A C 1
ATOM 1368 O O . ARG A 1 172 ? -1.764 -2.384 -6.143 1.00 90.75 172 ARG A O 1
ATOM 1375 N N . VAL A 1 173 ? 0.293 -2.896 -5.360 1.00 91.19 173 VAL A N 1
ATOM 1376 C CA . VAL A 1 173 ? 0.760 -1.521 -5.137 1.00 91.19 173 VAL A CA 1
ATOM 1377 C C . VAL A 1 173 ? 1.684 -1.080 -6.273 1.00 91.19 173 VAL A C 1
ATOM 1379 O O . VAL A 1 173 ? 2.642 -1.775 -6.620 1.00 91.19 173 VAL A O 1
ATOM 1382 N N . TYR A 1 174 ? 1.423 0.103 -6.823 1.00 89.81 174 TYR A N 1
ATOM 1383 C CA . TYR A 1 174 ? 2.170 0.728 -7.910 1.00 89.81 174 TYR A CA 1
ATOM 1384 C C . TYR A 1 174 ? 2.586 2.158 -7.550 1.00 89.81 174 TYR A C 1
ATOM 1386 O O . TYR A 1 174 ? 2.069 2.779 -6.626 1.00 89.81 174 TYR A O 1
ATOM 1394 N N . SER A 1 175 ? 3.537 2.708 -8.304 1.00 87.62 175 SER A N 1
ATOM 1395 C CA . SER A 1 175 ? 3.885 4.131 -8.209 1.00 87.62 175 SER A CA 1
ATOM 1396 C C . SER A 1 175 ? 2.750 4.997 -8.763 1.00 87.62 175 SER A C 1
ATOM 1398 O O . SER A 1 175 ? 2.162 4.632 -9.776 1.00 87.62 175 SER A O 1
ATOM 1400 N N . THR A 1 176 ? 2.501 6.176 -8.184 1.00 85.00 176 THR A N 1
ATOM 1401 C CA . THR A 1 176 ? 1.470 7.117 -8.668 1.00 85.00 176 THR A CA 1
ATOM 1402 C C . THR A 1 176 ? 1.636 7.517 -10.135 1.00 85.00 176 THR A C 1
ATOM 1404 O O . THR A 1 176 ? 0.645 7.781 -10.800 1.00 85.00 176 THR A O 1
ATOM 1407 N N . GLN A 1 177 ? 2.858 7.481 -10.680 1.00 79.88 177 GLN A N 1
ATOM 1408 C CA . GLN A 1 177 ? 3.104 7.745 -12.109 1.00 79.88 177 GLN A CA 1
ATOM 1409 C C . GLN A 1 177 ? 2.386 6.764 -13.039 1.00 79.88 177 GLN A C 1
ATOM 1411 O O . GLN A 1 177 ? 2.205 7.036 -14.217 1.00 79.88 177 GLN A O 1
ATOM 1416 N N . MET A 1 178 ? 1.977 5.611 -12.519 1.00 78.19 178 MET A N 1
ATOM 1417 C CA . MET A 1 178 ? 1.221 4.633 -13.282 1.00 78.19 178 MET A CA 1
ATOM 1418 C C . MET A 1 178 ? -0.197 5.128 -13.622 1.00 78.19 178 MET A C 1
ATOM 1420 O O . MET A 1 178 ? -0.740 4.683 -14.627 1.00 78.19 178 MET A O 1
ATOM 1424 N N . LEU A 1 179 ? -0.744 6.107 -12.885 1.00 77.38 179 LEU A N 1
ATOM 1425 C CA . LEU A 1 179 ? -2.029 6.738 -13.213 1.00 77.38 179 LEU A CA 1
ATOM 1426 C C . LEU A 1 179 ? -2.029 7.457 -14.561 1.00 77.38 179 LEU A C 1
ATOM 1428 O O . LEU A 1 179 ? -3.065 7.505 -15.205 1.00 77.38 179 LEU A O 1
ATOM 1432 N N . GLU A 1 180 ? -0.884 7.977 -15.007 1.00 75.44 180 GLU A N 1
ATOM 1433 C CA . GLU A 1 180 ? -0.765 8.654 -16.308 1.00 75.44 180 GLU A CA 1
ATOM 1434 C C . GLU A 1 180 ? -1.008 7.700 -17.489 1.00 75.44 180 GLU A C 1
ATOM 1436 O O . GLU A 1 180 ? -1.263 8.147 -18.606 1.00 75.44 180 GLU A O 1
ATOM 1441 N N . ASN A 1 181 ? -0.914 6.388 -17.252 1.00 73.06 181 ASN A N 1
ATOM 1442 C CA . ASN A 1 181 ? -1.167 5.367 -18.263 1.00 73.06 181 ASN A CA 1
ATOM 1443 C C . ASN A 1 181 ? -2.636 4.940 -18.331 1.00 73.06 181 ASN A C 1
ATOM 1445 O O . ASN A 1 181 ? -2.996 4.245 -19.280 1.00 73.06 181 ASN A O 1
ATOM 1449 N N . PHE A 1 182 ? -3.443 5.298 -17.331 1.00 78.62 182 PHE A N 1
ATOM 1450 C CA . PHE A 1 182 ? -4.868 5.008 -17.322 1.00 78.62 182 PHE A CA 1
ATOM 1451 C C . PHE A 1 182 ? -5.640 6.178 -17.921 1.00 78.62 182 PHE A C 1
ATOM 1453 O O . PHE A 1 182 ? -5.412 7.332 -17.559 1.00 78.62 182 PHE A O 1
ATOM 1460 N N . ASP A 1 183 ? -6.561 5.868 -18.824 1.00 79.38 183 ASP A N 1
ATOM 1461 C CA . ASP A 1 183 ? -7.452 6.844 -19.440 1.00 79.38 183 ASP A CA 1
ATOM 1462 C C . ASP A 1 183 ? -8.869 6.596 -18.918 1.00 79.38 183 ASP A C 1
ATOM 1464 O O . ASP A 1 183 ? -9.544 5.677 -19.366 1.00 79.38 183 ASP A O 1
ATOM 1468 N N . PHE A 1 184 ? -9.283 7.335 -17.887 1.00 79.19 184 PHE A N 1
ATOM 1469 C CA . PHE A 1 184 ? -10.619 7.219 -17.275 1.00 79.19 184 PHE A CA 1
ATOM 1470 C C . PHE A 1 184 ? -11.623 8.160 -17.969 1.00 79.19 184 PHE A C 1
ATOM 1472 O O . PHE A 1 184 ? -12.254 8.996 -17.318 1.00 79.19 184 PHE A O 1
ATOM 1479 N N . GLY A 1 185 ? -11.662 8.119 -19.303 1.00 71.94 185 GLY A N 1
ATOM 1480 C CA . GLY A 1 185 ? -12.549 8.936 -20.135 1.00 71.94 185 GLY A CA 1
ATOM 1481 C C . GLY A 1 185 ? -13.998 8.430 -20.164 1.00 71.94 185 GLY A C 1
ATOM 1482 O O . GLY A 1 185 ? -14.297 7.334 -19.720 1.00 71.94 185 GLY A O 1
ATOM 1483 N N . GLU A 1 186 ? -14.916 9.236 -20.707 1.00 63.41 186 GLU A N 1
ATOM 1484 C CA . GLU A 1 186 ? -16.363 8.934 -20.720 1.00 63.41 186 GLU A CA 1
ATOM 1485 C C . GLU A 1 186 ? -16.799 7.912 -21.796 1.00 63.41 186 GLU A C 1
ATOM 1487 O O . GLU A 1 186 ? -17.952 7.478 -21.792 1.00 63.41 186 GLU A O 1
ATOM 1492 N N . GLU A 1 187 ? -15.911 7.524 -22.717 1.00 56.12 187 GLU A N 1
ATOM 1493 C CA . GLU A 1 187 ? -16.198 6.572 -23.799 1.00 56.12 187 GLU A CA 1
ATOM 1494 C C . GLU A 1 187 ? -15.397 5.278 -23.581 1.00 56.12 187 GLU A C 1
ATOM 1496 O O . GLU A 1 187 ? -14.179 5.268 -23.728 1.00 56.12 187 GLU A O 1
ATOM 1501 N N . ASP A 1 188 ? -16.108 4.203 -23.226 1.00 54.97 188 ASP A N 1
ATOM 1502 C CA . ASP A 1 188 ? -15.628 2.822 -23.093 1.00 54.97 188 ASP A CA 1
ATOM 1503 C C . ASP A 1 188 ? -14.393 2.629 -22.174 1.00 54.97 188 ASP A C 1
ATOM 1505 O O . ASP A 1 188 ? -13.281 2.357 -22.622 1.00 54.97 188 ASP A O 1
ATOM 1509 N N . ASP A 1 189 ? -14.630 2.658 -20.853 1.00 56.06 189 ASP A N 1
ATOM 1510 C CA . ASP A 1 189 ? -13.684 2.381 -19.744 1.00 56.06 189 ASP A CA 1
ATOM 1511 C C . ASP A 1 189 ? -12.943 1.008 -19.796 1.00 56.06 189 ASP A C 1
ATOM 1513 O O . ASP A 1 189 ? -12.165 0.674 -18.897 1.00 56.06 189 ASP A O 1
ATOM 1517 N N . ASP A 1 190 ? -13.160 0.183 -20.826 1.00 61.16 190 ASP A N 1
ATOM 1518 C CA . ASP A 1 190 ? -12.729 -1.225 -20.900 1.00 61.16 190 ASP A CA 1
ATOM 1519 C C . ASP A 1 190 ? -11.239 -1.437 -21.252 1.00 61.16 190 ASP A C 1
ATOM 1521 O O . ASP A 1 190 ? -10.720 -2.565 -21.172 1.00 61.16 190 ASP A O 1
ATOM 1525 N N . ASP A 1 191 ? -10.531 -0.371 -21.635 1.00 71.50 191 ASP A N 1
ATOM 1526 C CA . ASP A 1 191 ? -9.120 -0.440 -22.034 1.00 71.50 191 ASP A CA 1
ATOM 1527 C C . ASP A 1 191 ? -8.150 -0.411 -20.840 1.00 71.50 191 ASP A C 1
ATOM 1529 O O . ASP A 1 191 ? -7.007 -0.875 -20.948 1.00 71.50 191 ASP A O 1
ATOM 1533 N N . ASN A 1 192 ? -8.589 0.076 -19.677 1.00 81.62 192 ASN A N 1
ATOM 1534 C CA . ASN A 1 192 ? -7.744 0.142 -18.489 1.00 81.62 192 ASN A CA 1
ATOM 1535 C C . ASN A 1 192 ? -7.622 -1.237 -17.842 1.00 81.62 192 ASN A C 1
ATOM 1537 O O . ASN A 1 192 ? -8.591 -1.807 -17.341 1.00 81.62 192 ASN A O 1
ATOM 1541 N N . ARG A 1 193 ? -6.402 -1.783 -17.826 1.00 83.06 193 ARG A N 1
ATOM 1542 C CA . ARG A 1 193 ? -6.116 -3.102 -17.248 1.00 83.06 193 ARG A CA 1
ATOM 1543 C C . ARG A 1 193 ? -4.936 -3.072 -16.295 1.00 83.06 193 ARG A C 1
ATOM 1545 O O . ARG A 1 193 ? -3.958 -2.357 -16.517 1.00 83.06 193 ARG A O 1
ATOM 1552 N N . ASP A 1 194 ? -5.002 -3.895 -15.252 1.00 83.44 194 ASP A N 1
ATOM 1553 C CA . ASP A 1 194 ? -3.872 -4.125 -14.355 1.00 83.44 194 ASP A CA 1
ATOM 1554 C C . ASP A 1 194 ? -2.715 -4.721 -15.181 1.00 83.44 194 ASP A C 1
ATOM 1556 O O . ASP A 1 194 ? -2.898 -5.764 -15.813 1.00 83.44 194 ASP A O 1
ATOM 1560 N N . PRO A 1 195 ? -1.512 -4.120 -15.194 1.00 79.75 195 PRO A N 1
ATOM 1561 C CA . PRO A 1 195 ? -0.441 -4.574 -16.082 1.00 79.75 195 PRO A CA 1
ATOM 1562 C C . PRO A 1 195 ? 0.112 -5.971 -15.761 1.00 79.75 195 PRO A C 1
ATOM 1564 O O . PRO A 1 195 ? 0.941 -6.482 -16.513 1.00 79.75 195 PRO A O 1
ATOM 1567 N N . ILE A 1 196 ? -0.279 -6.569 -14.632 1.00 82.12 196 ILE A N 1
ATOM 1568 C CA . ILE A 1 196 ? 0.190 -7.878 -14.174 1.00 82.12 196 ILE A CA 1
ATOM 1569 C C . ILE A 1 196 ? -0.934 -8.911 -14.173 1.00 82.12 196 ILE A C 1
ATOM 1571 O O . ILE A 1 196 ? -0.713 -10.013 -14.671 1.00 82.12 196 ILE A O 1
ATOM 1575 N N . SER A 1 197 ? -2.115 -8.614 -13.617 1.00 82.69 197 SER A N 1
ATOM 1576 C CA . SER A 1 197 ? -3.257 -9.546 -13.671 1.00 82.69 197 SER A CA 1
ATOM 1577 C C . SER A 1 197 ? -4.066 -9.444 -14.958 1.00 82.69 197 SER A C 1
ATOM 1579 O O . SER A 1 197 ? -4.801 -10.379 -15.257 1.00 82.69 197 SER A O 1
ATOM 1581 N N . ASN A 1 198 ? -3.924 -8.365 -15.733 1.00 83.25 198 ASN A N 1
ATOM 1582 C CA . ASN A 1 198 ? -4.724 -8.084 -16.931 1.00 83.25 198 ASN A CA 1
ATOM 1583 C C . ASN A 1 198 ? -6.243 -7.974 -16.660 1.00 83.25 198 ASN A C 1
ATOM 1585 O O . ASN A 1 198 ? -7.069 -8.080 -17.573 1.00 83.25 198 ASN A O 1
ATOM 1589 N N . GLU A 1 199 ? -6.613 -7.764 -15.396 1.00 84.25 199 GLU A N 1
ATOM 1590 C CA . GLU A 1 199 ? -7.986 -7.517 -14.957 1.00 84.25 199 GLU A CA 1
ATOM 1591 C C . GLU A 1 199 ? -8.397 -6.084 -15.310 1.00 84.25 199 GLU A C 1
ATOM 1593 O O . GLU A 1 199 ? -7.540 -5.199 -15.259 1.00 84.25 199 GLU A O 1
ATOM 1598 N N . PRO A 1 200 ? -9.669 -5.838 -15.668 1.00 86.38 200 PRO A N 1
ATOM 1599 C CA . PRO A 1 200 ? -10.157 -4.485 -15.908 1.00 86.38 200 PRO A CA 1
ATOM 1600 C C . PRO A 1 200 ? -10.057 -3.644 -14.629 1.00 86.38 200 PRO A C 1
ATOM 1602 O O . PRO A 1 200 ? -10.306 -4.138 -13.524 1.00 86.38 200 PRO A O 1
ATOM 1605 N N . VAL A 1 201 ? -9.664 -2.383 -14.783 1.00 87.00 201 VAL A N 1
ATOM 1606 C CA . VAL A 1 201 ? -9.445 -1.435 -13.688 1.00 87.00 201 VAL A CA 1
ATOM 1607 C C . VAL A 1 201 ? -10.311 -0.213 -13.919 1.00 87.00 201 VAL A C 1
ATOM 1609 O O . VAL A 1 201 ? -10.084 0.539 -14.862 1.00 87.00 201 VAL A O 1
ATOM 1612 N N . HIS A 1 202 ? -11.250 0.025 -13.009 1.00 88.12 202 HIS A N 1
ATOM 1613 C CA . HIS A 1 202 ? -12.073 1.228 -13.027 1.00 88.12 202 HIS A CA 1
ATOM 1614 C C . HIS A 1 202 ? -11.498 2.280 -12.082 1.00 88.12 202 HIS A C 1
ATOM 1616 O O . HIS A 1 202 ? -10.772 1.967 -11.134 1.00 88.12 202 HIS A O 1
ATOM 1622 N N . GLN A 1 203 ? -11.892 3.539 -12.270 1.00 87.31 203 GLN A N 1
ATOM 1623 C CA . GLN A 1 203 ? -11.448 4.632 -11.403 1.00 87.31 203 GLN A CA 1
ATOM 1624 C C . GLN A 1 203 ? -11.788 4.388 -9.919 1.00 87.31 203 GLN A C 1
ATOM 1626 O O . GLN A 1 203 ? -10.996 4.716 -9.040 1.00 87.31 203 GLN A O 1
ATOM 1631 N N . ALA A 1 204 ? -12.928 3.750 -9.627 1.00 87.75 204 ALA A N 1
ATOM 1632 C CA . ALA A 1 204 ? -13.356 3.409 -8.263 1.00 87.75 204 ALA A CA 1
ATOM 1633 C C . ALA A 1 204 ? -12.480 2.338 -7.573 1.00 87.75 204 ALA A C 1
ATOM 1635 O O . ALA A 1 204 ? -12.480 2.213 -6.337 1.00 87.75 204 ALA A O 1
ATOM 1636 N N . ASP A 1 205 ? -11.733 1.562 -8.361 1.00 90.06 205 ASP A N 1
ATOM 1637 C CA . ASP A 1 205 ? -10.818 0.535 -7.868 1.00 90.06 205 ASP A CA 1
ATOM 1638 C C . ASP A 1 205 ? -9.456 1.117 -7.488 1.00 90.06 205 ASP A C 1
ATOM 1640 O O . ASP A 1 205 ? -8.703 0.479 -6.752 1.00 90.06 205 ASP A O 1
ATOM 1644 N N . VAL A 1 206 ? -9.129 2.323 -7.950 1.00 91.38 206 VAL A N 1
ATOM 1645 C CA . VAL A 1 206 ? -7.865 2.976 -7.622 1.00 91.38 206 VAL A CA 1
ATOM 1646 C C . VAL A 1 206 ? -7.969 3.647 -6.257 1.00 91.38 206 VAL A C 1
ATOM 1648 O O . VAL A 1 206 ? -8.756 4.567 -6.048 1.00 91.38 206 VAL A O 1
ATOM 1651 N N . ILE A 1 207 ? -7.128 3.208 -5.326 1.00 93.44 207 ILE A N 1
ATOM 1652 C CA . ILE A 1 207 ? -6.993 3.809 -3.999 1.00 93.44 207 ILE A CA 1
ATOM 1653 C C . ILE A 1 207 ? -5.593 4.413 -3.908 1.00 93.44 207 ILE A C 1
ATOM 1655 O O . ILE A 1 207 ? -4.588 3.718 -4.062 1.00 93.44 207 ILE A O 1
ATOM 1659 N N . THR A 1 208 ? -5.515 5.715 -3.653 1.00 92.31 208 THR A N 1
ATOM 1660 C CA . THR A 1 208 ? -4.238 6.399 -3.421 1.00 92.31 208 THR A CA 1
ATOM 1661 C C . THR A 1 208 ? -3.836 6.239 -1.962 1.00 92.31 208 THR A C 1
ATOM 1663 O O . THR A 1 208 ? -4.614 6.543 -1.062 1.00 92.31 208 THR A O 1
ATOM 1666 N N . ILE A 1 209 ? -2.614 5.771 -1.733 1.00 91.06 209 ILE A N 1
ATOM 1667 C CA . ILE A 1 209 ? -2.007 5.620 -0.416 1.00 91.06 209 ILE A CA 1
ATOM 1668 C C . ILE A 1 209 ? -1.018 6.773 -0.206 1.00 91.06 209 ILE A C 1
ATOM 1670 O O . ILE A 1 209 ? -0.165 7.021 -1.068 1.00 91.06 209 ILE A O 1
ATOM 1674 N N . GLN A 1 210 ? -1.131 7.376 0.989 1.00 70.00 210 GLN A N 1
ATOM 1675 C CA . GLN A 1 210 ? -0.449 8.565 1.545 1.00 70.00 210 GLN A CA 1
ATOM 1676 C C . GLN A 1 210 ? -1.210 9.906 1.385 1.00 70.00 210 GLN A C 1
ATOM 1678 O O . GLN A 1 210 ? -1.344 10.450 0.271 1.00 70.00 210 GLN A O 1
#

Organism: NCBI:txid641309

Solvent-accessible surface area (backbone atoms only — not comparable to full-atom values): 13102 Å² total; per-residue (Å²): 135,87,74,84,79,81,72,82,80,71,91,62,85,88,60,46,62,72,23,11,75,83,81,68,42,75,41,88,53,36,27,31,43,83,86,24,52,35,29,26,46,75,64,50,51,54,40,32,74,74,68,41,25,38,92,84,82,62,44,81,42,57,79,87,56,50,34,61,49,50,82,49,59,47,98,84,65,46,42,32,26,75,66,53,77,57,85,85,74,82,85,86,72,81,79,80,84,77,83,87,80,89,82,82,89,87,86,84,84,89,89,88,87,89,87,80,92,64,58,59,60,56,50,50,50,48,51,50,47,53,52,52,52,56,49,51,54,50,50,50,50,48,52,50,48,50,50,51,46,53,66,58,66,42,56,48,64,51,54,51,83,49,60,29,29,33,34,54,88,79,17,41,47,37,52,51,75,58,55,80,75,50,68,89,56,97,74,74,58,77,79,26,52,40,95,79,80,65,44,78,47,54,77,88,35,57,34,57,30,118

Mean predicted aligned error: 16.28 Å

pLDDT: mean 71.37, std 22.02, range [28.08, 95.94]